Protein AF-A0A7J6VWC8-F1 (afdb_monomer_lite)

Structure (mmCIF, N/CA/C/O backbone):
data_AF-A0A7J6VWC8-F1
#
_entry.id   AF-A0A7J6VWC8-F1
#
loop_
_atom_site.group_PDB
_atom_site.id
_atom_site.type_symbol
_atom_site.label_atom_id
_atom_site.label_alt_id
_atom_site.label_comp_id
_atom_site.label_asym_id
_atom_site.label_entity_id
_atom_site.label_seq_id
_atom_site.pdbx_PDB_ins_code
_atom_site.Cartn_x
_atom_site.Cartn_y
_atom_site.Cartn_z
_atom_site.occupancy
_atom_site.B_iso_or_equiv
_atom_site.auth_seq_id
_atom_site.auth_comp_id
_atom_site.auth_asym_id
_atom_site.auth_atom_id
_atom_site.pdbx_PDB_model_num
ATOM 1 N N . MET A 1 1 ? -24.297 8.787 14.225 1.00 58.91 1 MET A N 1
ATOM 2 C CA . MET A 1 1 ? -24.672 9.055 12.815 1.00 58.91 1 MET A CA 1
ATOM 3 C C . MET A 1 1 ? -23.536 9.681 12.002 1.00 58.91 1 MET A C 1
ATOM 5 O O . MET A 1 1 ? -23.231 9.155 10.943 1.00 58.91 1 MET A O 1
ATOM 9 N N . LEU A 1 2 ? -22.857 10.728 12.500 1.00 74.44 2 LEU A N 1
ATOM 10 C CA . LEU A 1 2 ? -21.787 11.431 11.763 1.00 74.44 2 LEU A CA 1
ATOM 11 C C . LEU A 1 2 ? -20.614 10.526 11.317 1.00 74.44 2 LEU A C 1
ATOM 13 O O . LEU A 1 2 ? -20.115 10.677 10.212 1.00 74.44 2 LEU A O 1
ATOM 17 N N . MET A 1 3 ? -20.208 9.554 12.141 1.00 80.38 3 MET A N 1
ATOM 18 C CA . MET A 1 3 ? -19.044 8.695 11.852 1.00 80.38 3 MET A CA 1
ATOM 19 C C . MET A 1 3 ? -19.287 7.658 10.755 1.00 80.38 3 MET A C 1
ATOM 21 O O . MET A 1 3 ? -18.401 7.416 9.946 1.00 80.38 3 MET A O 1
ATOM 25 N N . PHE A 1 4 ? -20.500 7.105 10.656 1.00 87.00 4 PHE A N 1
ATOM 26 C CA . PHE A 1 4 ? -20.854 6.221 9.539 1.00 87.00 4 PHE A CA 1
ATOM 27 C C . PHE A 1 4 ? -20.784 6.961 8.203 1.00 87.00 4 PHE A C 1
ATOM 29 O O . PHE A 1 4 ? -20.303 6.410 7.218 1.00 87.00 4 PHE A O 1
ATOM 36 N N . LYS A 1 5 ? -21.192 8.238 8.192 1.00 89.88 5 LYS A N 1
ATOM 37 C CA . LYS A 1 5 ? -21.047 9.106 7.021 1.00 89.88 5 LYS A CA 1
ATOM 38 C C . LYS A 1 5 ? -19.573 9.331 6.680 1.00 89.88 5 LYS A C 1
ATOM 40 O O . LYS A 1 5 ? -19.202 9.184 5.525 1.00 89.88 5 LYS A O 1
ATOM 45 N N . THR A 1 6 ? -18.728 9.608 7.674 1.00 91.00 6 THR A N 1
ATOM 46 C CA . THR A 1 6 ? -17.279 9.755 7.469 1.00 91.00 6 THR A CA 1
ATOM 47 C C . THR A 1 6 ? -16.647 8.492 6.874 1.00 91.00 6 THR A C 1
ATOM 49 O O . THR A 1 6 ? -15.922 8.591 5.887 1.00 91.00 6 THR A O 1
ATOM 52 N N . ILE A 1 7 ? -16.946 7.308 7.424 1.00 92.50 7 ILE A N 1
ATOM 53 C CA . ILE A 1 7 ? -16.457 6.022 6.895 1.00 92.50 7 ILE A CA 1
ATOM 54 C C . ILE A 1 7 ? -16.918 5.826 5.445 1.00 92.50 7 ILE A C 1
ATOM 56 O O . ILE A 1 7 ? -16.101 5.474 4.597 1.00 92.50 7 ILE A O 1
ATOM 60 N N . ALA A 1 8 ? -18.193 6.097 5.145 1.00 92.81 8 ALA A N 1
ATOM 61 C CA . ALA A 1 8 ? -18.731 6.000 3.789 1.00 92.81 8 ALA A CA 1
ATOM 62 C C . ALA A 1 8 ? -17.992 6.925 2.811 1.00 92.81 8 ALA A C 1
ATOM 64 O O . ALA A 1 8 ? -17.501 6.459 1.788 1.00 92.81 8 ALA A O 1
ATOM 65 N N . THR A 1 9 ? -17.801 8.198 3.170 1.00 94.00 9 THR A N 1
ATOM 66 C CA . THR A 1 9 ? -17.061 9.159 2.341 1.00 94.00 9 THR A CA 1
ATOM 67 C C . THR A 1 9 ? -15.604 8.736 2.124 1.00 94.00 9 THR A C 1
ATOM 69 O O . THR A 1 9 ? -15.085 8.858 1.017 1.00 94.00 9 THR A O 1
ATOM 72 N N . MET A 1 10 ? -14.919 8.221 3.152 1.00 94.88 10 MET A N 1
ATOM 73 C CA . MET A 1 10 ? -13.550 7.706 3.003 1.00 94.88 10 MET A CA 1
ATOM 74 C C . MET A 1 10 ? -13.503 6.488 2.067 1.00 94.88 10 MET A C 1
ATOM 76 O O . MET A 1 10 ? -12.605 6.396 1.230 1.00 94.88 10 MET A O 1
ATOM 80 N N . ALA A 1 11 ? -14.471 5.576 2.183 1.00 93.44 11 ALA A N 1
ATOM 81 C CA . ALA A 1 11 ? -14.564 4.385 1.347 1.00 93.44 11 ALA A CA 1
ATOM 82 C C . ALA A 1 11 ? -14.834 4.724 -0.127 1.00 93.44 11 ALA A C 1
ATOM 84 O O . ALA A 1 11 ? -14.163 4.187 -1.007 1.00 93.44 11 ALA A O 1
ATOM 85 N N . GLU A 1 12 ? -15.742 5.666 -0.388 1.00 93.31 12 GLU A N 1
ATOM 86 C CA . GLU A 1 12 ? -16.048 6.177 -1.730 1.00 93.31 12 GLU A CA 1
ATOM 87 C C . GLU A 1 12 ? -14.818 6.820 -2.382 1.00 93.31 12 GLU A C 1
ATOM 89 O O . GLU A 1 12 ? -14.463 6.476 -3.505 1.00 93.31 12 GLU A O 1
ATOM 94 N N . ARG A 1 13 ? -14.086 7.677 -1.653 1.00 93.06 13 ARG A N 1
ATOM 95 C CA . ARG A 1 13 ? -12.850 8.312 -2.160 1.00 93.06 13 ARG A CA 1
ATOM 96 C C . ARG A 1 13 ? -11.746 7.306 -2.503 1.00 93.06 13 ARG A C 1
ATOM 98 O O . ARG A 1 13 ? -10.858 7.622 -3.289 1.00 93.06 13 ARG A O 1
ATOM 105 N N . LEU A 1 14 ? -11.784 6.110 -1.916 1.00 90.88 14 LEU A N 1
ATOM 106 C CA . LEU A 1 14 ? -10.851 5.012 -2.189 1.00 90.88 14 LEU A CA 1
ATOM 107 C C . LEU A 1 14 ? -11.398 3.969 -3.175 1.00 90.88 14 LEU A C 1
ATOM 109 O O . LEU A 1 14 ? -10.708 2.970 -3.425 1.00 90.88 14 LEU A O 1
ATOM 113 N N . ASN A 1 15 ? -12.603 4.192 -3.715 1.00 90.44 15 ASN A N 1
ATOM 114 C CA . ASN A 1 15 ? -13.345 3.251 -4.553 1.00 90.44 15 ASN A CA 1
ATOM 115 C C . ASN A 1 15 ? -13.406 1.848 -3.926 1.00 90.44 15 ASN A C 1
ATOM 117 O O . ASN A 1 15 ? -13.118 0.845 -4.578 1.00 90.44 15 ASN A O 1
ATOM 121 N N . LEU A 1 16 ? -13.690 1.783 -2.622 1.00 90.50 16 LEU A N 1
ATOM 122 C CA . LEU A 1 16 ? -13.858 0.519 -1.912 1.00 90.50 16 LEU A CA 1
ATOM 123 C C . LEU A 1 16 ? -15.260 -0.039 -2.148 1.00 90.50 16 LEU A C 1
ATOM 125 O O . LEU A 1 16 ? -16.253 0.687 -2.160 1.00 90.50 16 LEU A O 1
ATOM 129 N N . VAL A 1 17 ? -15.330 -1.356 -2.303 1.00 90.00 17 VAL A N 1
ATOM 130 C CA . VAL A 1 17 ? -16.582 -2.097 -2.464 1.00 90.00 17 VAL A CA 1
ATOM 131 C C . VAL A 1 17 ? -17.437 -2.042 -1.194 1.00 90.00 17 VAL A C 1
ATOM 133 O O . VAL A 1 17 ? -16.932 -1.928 -0.074 1.00 90.00 17 VAL A O 1
ATOM 136 N N . THR A 1 18 ? -18.755 -2.147 -1.365 1.00 90.00 18 THR A N 1
ATOM 137 C CA . THR A 1 18 ? -19.762 -1.947 -0.308 1.00 90.00 18 THR A CA 1
ATOM 138 C C . THR A 1 18 ? -19.527 -2.810 0.926 1.00 90.00 18 THR A C 1
ATOM 140 O O . THR A 1 18 ? -19.597 -2.291 2.037 1.00 90.00 18 THR A O 1
ATOM 143 N N . HIS A 1 19 ? -19.148 -4.079 0.746 1.00 90.50 19 HIS A N 1
ATOM 144 C CA . HIS A 1 19 ? -18.928 -4.992 1.870 1.00 90.50 19 HIS A CA 1
ATOM 145 C C . HIS A 1 19 ? -17.813 -4.520 2.826 1.00 90.50 19 HIS A C 1
ATOM 147 O O . HIS A 1 19 ? -17.911 -4.730 4.032 1.00 90.50 19 HIS A O 1
ATOM 153 N N . ILE A 1 20 ? -16.786 -3.817 2.330 1.00 91.44 20 ILE A N 1
ATOM 154 C CA . ILE A 1 20 ? -15.697 -3.282 3.169 1.00 91.44 20 ILE A CA 1
ATOM 155 C C . ILE A 1 20 ? -16.197 -2.117 4.019 1.00 91.44 20 ILE A C 1
ATOM 157 O O . ILE A 1 20 ? -15.869 -2.017 5.201 1.00 91.44 20 ILE A O 1
ATOM 161 N N . LYS A 1 21 ? -17.010 -1.235 3.430 1.00 92.25 21 LYS A N 1
ATOM 162 C CA . LYS A 1 21 ? -17.645 -0.117 4.140 1.00 92.25 21 LYS A CA 1
ATOM 163 C C . LYS A 1 21 ? -18.572 -0.627 5.247 1.00 92.25 21 LYS A C 1
ATOM 165 O O . LYS A 1 21 ? -18.558 -0.093 6.361 1.00 92.25 21 LYS A O 1
ATOM 170 N N . ASP A 1 22 ? -19.361 -1.652 4.946 1.00 91.94 22 ASP A N 1
ATOM 171 C CA . ASP A 1 22 ? -20.294 -2.246 5.903 1.00 91.94 22 ASP A CA 1
ATOM 172 C C . ASP A 1 22 ? -19.518 -2.911 7.045 1.00 91.94 22 ASP A C 1
ATOM 174 O O . ASP A 1 22 ? -19.770 -2.614 8.216 1.00 91.94 22 ASP A O 1
ATOM 178 N N . ARG A 1 23 ? -18.457 -3.659 6.717 1.00 91.62 23 ARG A N 1
ATOM 179 C CA . ARG A 1 23 ? -17.553 -4.246 7.709 1.00 91.62 23 ARG A CA 1
ATOM 180 C C . ARG A 1 23 ? -16.869 -3.199 8.592 1.00 91.62 23 ARG A C 1
ATOM 182 O O . ARG A 1 23 ? -16.839 -3.344 9.813 1.00 91.62 23 ARG A O 1
ATOM 189 N N . ALA A 1 24 ? -16.366 -2.110 8.016 1.00 92.12 24 ALA A N 1
ATOM 190 C CA . ALA A 1 24 ? -15.779 -1.009 8.782 1.00 92.12 24 ALA A CA 1
ATOM 191 C C . ALA A 1 24 ? -16.798 -0.381 9.752 1.00 92.12 24 ALA A C 1
ATOM 193 O O . ALA A 1 24 ? -16.455 -0.019 10.879 1.00 92.12 24 ALA A O 1
ATOM 194 N N . SER A 1 25 ? -18.063 -0.289 9.336 1.00 91.62 25 SER A N 1
ATOM 195 C CA . SER A 1 25 ? -19.157 0.217 10.169 1.00 91.62 25 SER A CA 1
ATOM 196 C C . SER A 1 25 ? -19.514 -0.740 11.311 1.00 91.62 25 SER A C 1
ATOM 198 O O . SER A 1 25 ? -19.834 -0.281 12.409 1.00 91.62 25 SER A O 1
ATOM 200 N N . GLU A 1 26 ? -19.443 -2.053 11.091 1.00 89.62 26 GLU A N 1
ATOM 201 C CA . GLU A 1 26 ? -19.592 -3.063 12.147 1.00 89.62 26 GLU A CA 1
ATOM 202 C C . GLU A 1 26 ? -18.471 -2.986 13.179 1.00 89.62 26 GLU A C 1
ATOM 204 O O . GLU A 1 26 ? -18.755 -2.963 14.376 1.00 89.62 26 GLU A O 1
ATOM 209 N N . ILE A 1 27 ? -17.214 -2.909 12.724 1.00 88.31 27 ILE A N 1
ATOM 210 C CA . ILE A 1 27 ? -16.043 -2.767 13.599 1.00 88.31 27 ILE A CA 1
ATOM 211 C C . ILE A 1 27 ? -16.205 -1.523 14.473 1.00 88.31 27 ILE A C 1
ATOM 213 O O . ILE A 1 27 ? -16.069 -1.597 15.694 1.00 88.31 27 ILE A O 1
ATOM 217 N N . TYR A 1 28 ? -16.584 -0.398 13.862 1.00 87.69 28 TYR A N 1
ATOM 218 C CA . TYR A 1 28 ? -16.861 0.831 14.594 1.00 87.69 28 TYR A CA 1
ATOM 219 C C . TYR A 1 28 ? -17.965 0.631 15.645 1.00 87.69 28 TYR A C 1
ATOM 221 O O . TYR A 1 28 ? -17.780 0.993 16.801 1.00 87.69 28 TYR A O 1
ATOM 229 N N . LYS A 1 29 ? -19.106 0.020 15.293 1.00 86.69 29 LYS A N 1
ATOM 230 C CA . LYS A 1 29 ? -20.195 -0.234 16.258 1.00 86.69 29 LYS A CA 1
ATOM 231 C C . LYS A 1 29 ? -19.729 -1.080 17.442 1.00 86.69 29 LYS A C 1
ATOM 233 O O . LYS A 1 29 ? -20.006 -0.710 18.578 1.00 86.69 29 LYS A O 1
ATOM 238 N N . LYS A 1 30 ? -19.019 -2.179 17.184 1.00 80.06 30 LYS A N 1
ATOM 239 C CA . LYS A 1 30 ? -18.560 -3.101 18.231 1.00 80.06 30 LYS A CA 1
ATOM 240 C C . LYS A 1 30 ? -17.597 -2.410 19.194 1.00 80.06 30 LYS A C 1
ATOM 242 O O . LYS A 1 30 ? -17.883 -2.327 20.379 1.00 80.06 30 LYS A O 1
ATOM 247 N N . VAL A 1 31 ? -16.537 -1.813 18.657 1.00 74.50 31 VAL A N 1
ATOM 248 C CA . VAL A 1 31 ? -15.414 -1.301 19.457 1.00 74.50 31 VAL A CA 1
ATOM 249 C C . VAL A 1 31 ? -15.702 0.061 20.092 1.00 74.50 31 VAL A C 1
ATOM 251 O O . VAL A 1 31 ? -15.095 0.428 21.093 1.00 74.50 31 VAL A O 1
ATOM 254 N N . VAL A 1 32 ? -16.597 0.848 19.491 1.00 70.38 32 VAL A N 1
ATOM 255 C CA . VAL A 1 32 ? -16.788 2.257 19.861 1.00 70.38 32 VAL A CA 1
ATOM 256 C C . VAL A 1 32 ? -18.157 2.527 20.484 1.00 70.38 32 VAL A C 1
ATOM 258 O O . VAL A 1 32 ? -18.277 3.423 21.314 1.00 70.38 32 VAL A O 1
ATOM 261 N N . VAL A 1 33 ? -19.197 1.783 20.097 1.00 65.94 33 VAL A N 1
ATOM 262 C CA . VAL A 1 33 ? -20.557 1.959 20.641 1.00 65.94 33 VAL A CA 1
ATOM 263 C C . VAL A 1 33 ? -20.878 0.909 21.710 1.00 65.94 33 VAL A C 1
ATOM 265 O O . VAL A 1 33 ? -21.620 1.217 22.638 1.00 65.94 33 VAL A O 1
ATOM 268 N N . GLY A 1 34 ? -20.320 -0.302 21.603 1.00 55.66 34 GLY A N 1
ATOM 269 C CA . GLY A 1 34 ? -20.521 -1.385 22.575 1.00 55.66 34 GLY A CA 1
ATOM 270 C C . GLY A 1 34 ? -19.749 -1.213 23.886 1.00 55.66 34 GLY A C 1
ATOM 271 O O . GLY A 1 34 ? -20.200 -1.682 24.929 1.00 55.66 34 GLY 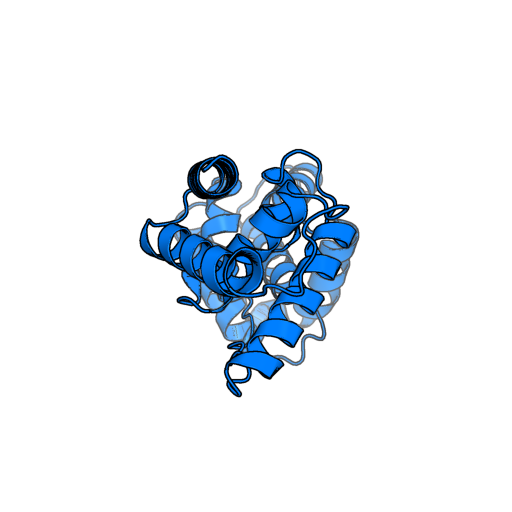A O 1
ATOM 272 N N . ASP A 1 35 ? -18.622 -0.501 23.858 1.00 55.78 35 ASP A N 1
ATOM 273 C CA . ASP A 1 35 ? -17.777 -0.313 25.034 1.00 55.78 35 ASP A CA 1
ATOM 274 C C . ASP A 1 35 ? -18.240 0.904 25.859 1.00 55.78 35 ASP A C 1
ATOM 276 O O . ASP A 1 35 ? -17.869 2.049 25.581 1.00 55.78 35 ASP A O 1
ATOM 280 N N . GLN A 1 36 ? -19.036 0.648 26.908 1.00 49.22 36 GLN A N 1
ATOM 281 C CA . GLN A 1 36 ? -19.457 1.648 27.904 1.00 49.22 36 GLN A CA 1
ATOM 282 C C . GLN A 1 36 ? -18.268 2.306 28.638 1.00 49.22 36 GLN A C 1
ATOM 284 O O . GLN A 1 36 ? -18.439 3.367 29.240 1.00 49.22 36 GLN A O 1
ATOM 289 N N . LYS A 1 37 ? -17.065 1.704 28.590 1.00 51.19 37 LYS A N 1
ATOM 290 C CA . LYS A 1 37 ? -15.830 2.230 29.193 1.00 51.19 37 LYS A CA 1
ATOM 291 C C . LYS A 1 37 ? -14.951 2.995 28.197 1.00 51.19 37 LYS A C 1
ATOM 293 O O . LYS A 1 37 ? -14.058 3.722 28.638 1.00 51.19 37 LYS A O 1
ATOM 298 N N . SER A 1 38 ? -15.187 2.900 26.882 1.00 53.41 38 SER A N 1
ATOM 299 C CA . SER A 1 38 ? -14.414 3.669 25.899 1.00 53.41 38 SER A CA 1
ATOM 300 C C . SER A 1 38 ? -14.953 5.090 25.773 1.00 53.41 38 SER A C 1
ATOM 302 O O . SER A 1 38 ? -15.847 5.424 24.994 1.00 53.41 38 SER A O 1
ATOM 304 N N . THR A 1 39 ? -14.367 6.008 26.527 1.00 52.59 39 THR A N 1
ATOM 305 C CA . THR A 1 39 ? -14.611 7.424 26.288 1.00 52.59 39 THR A CA 1
ATOM 306 C C . THR A 1 39 ? -13.964 7.798 24.946 1.00 52.59 39 THR A C 1
ATOM 308 O O . THR A 1 39 ? -12.786 8.130 24.858 1.00 52.59 39 THR A O 1
ATOM 311 N N . ILE A 1 40 ? -14.755 7.811 23.866 1.00 56.31 40 ILE A N 1
ATOM 312 C CA . ILE A 1 40 ? -14.437 8.477 22.578 1.00 56.31 40 ILE A CA 1
ATOM 313 C C . ILE A 1 40 ? -14.045 9.949 22.807 1.00 56.31 40 ILE A C 1
ATOM 315 O O . ILE A 1 40 ? -13.447 10.603 21.952 1.00 56.31 40 ILE A O 1
ATOM 319 N N . ARG A 1 41 ? -14.402 10.488 23.976 1.00 57.09 41 ARG A N 1
ATOM 320 C CA . ARG A 1 41 ? -14.082 11.825 24.460 1.00 57.09 41 ARG A CA 1
ATOM 321 C C . ARG A 1 41 ? -12.559 12.019 24.504 1.00 57.09 41 ARG A C 1
ATOM 323 O O . ARG A 1 41 ? -11.889 11.559 25.418 1.00 57.09 41 ARG A O 1
ATOM 330 N N . GLY A 1 42 ? -12.037 12.694 23.480 1.00 66.06 42 GLY A N 1
ATOM 331 C CA . GLY A 1 42 ? -10.613 13.007 23.310 1.00 66.06 42 GLY A CA 1
ATOM 332 C C . GLY A 1 42 ? -9.906 12.245 22.182 1.00 66.06 42 GLY A C 1
ATOM 333 O O . GLY A 1 42 ? -8.781 12.596 21.837 1.00 66.06 42 GLY A O 1
ATOM 334 N N . ARG A 1 43 ? -10.542 11.239 21.558 1.00 76.06 43 ARG A N 1
ATOM 335 C CA . ARG A 1 43 ? -9.973 10.543 20.388 1.00 76.06 43 ARG A CA 1
ATOM 336 C C . ARG A 1 43 ? -10.222 11.350 19.112 1.00 76.06 43 ARG A C 1
ATOM 338 O O . ARG A 1 43 ? -11.291 11.936 18.928 1.00 76.06 43 ARG A O 1
ATOM 345 N N . ASN A 1 44 ? -9.251 11.335 18.198 1.00 85.56 44 ASN A N 1
ATOM 346 C CA . ASN A 1 44 ? -9.444 11.879 16.857 1.00 85.56 44 ASN A CA 1
ATOM 347 C C . ASN A 1 44 ? -10.425 10.976 16.091 1.00 85.56 44 ASN A C 1
ATOM 349 O O . ASN A 1 44 ? -10.117 9.833 15.754 1.00 85.56 44 ASN A O 1
ATOM 353 N N . ARG A 1 45 ? -11.616 11.510 15.832 1.00 86.81 45 ARG A N 1
ATOM 354 C CA . ARG A 1 45 ? -12.739 10.807 15.205 1.00 86.81 45 ARG A CA 1
ATOM 355 C C . ARG A 1 45 ? -12.444 10.338 13.779 1.00 86.81 45 ARG A C 1
ATOM 357 O O . ARG A 1 45 ? -12.814 9.220 13.416 1.00 86.81 45 ARG A O 1
ATOM 364 N N . ASP A 1 46 ? -11.745 11.153 12.996 1.00 90.38 46 ASP A N 1
ATOM 365 C CA . ASP A 1 46 ? -11.321 10.783 11.646 1.00 90.38 46 ASP A CA 1
ATOM 366 C C . ASP A 1 46 ? -10.252 9.686 11.687 1.00 90.38 46 ASP A C 1
ATOM 368 O O . ASP A 1 46 ? -10.312 8.747 10.896 1.00 90.38 46 ASP A O 1
ATOM 372 N N . ALA A 1 47 ? -9.335 9.728 12.662 1.00 91.88 47 ALA A N 1
ATOM 373 C CA . ALA A 1 47 ? -8.335 8.675 12.850 1.00 91.88 47 ALA A CA 1
ATOM 374 C C . ALA A 1 47 ? -8.972 7.327 13.229 1.00 91.88 47 ALA A C 1
ATOM 376 O O . ALA A 1 47 ? -8.560 6.296 12.706 1.00 91.88 47 ALA A O 1
ATOM 377 N N . VAL A 1 48 ? -10.000 7.333 14.087 1.00 91.12 48 VAL A N 1
ATOM 378 C CA . VAL A 1 48 ? -10.766 6.125 14.443 1.00 91.12 48 VAL A CA 1
ATOM 379 C C . VAL A 1 48 ? -11.505 5.569 13.224 1.00 91.12 48 VAL A C 1
ATOM 381 O O . VAL A 1 48 ? -11.443 4.369 12.962 1.00 91.12 48 VAL A O 1
ATOM 384 N N . SER A 1 49 ? -12.167 6.433 12.449 1.00 92.38 49 SER A N 1
ATOM 385 C CA . SER A 1 49 ? -12.891 6.035 11.232 1.00 92.38 49 SER A CA 1
ATOM 386 C C . SER A 1 49 ? -11.945 5.419 10.194 1.00 92.38 49 SER A C 1
ATOM 388 O O . SER A 1 49 ? -12.211 4.340 9.665 1.00 92.38 49 SER A O 1
ATOM 390 N N . ALA A 1 50 ? -10.796 6.060 9.971 1.00 94.62 50 ALA A N 1
ATOM 391 C CA . ALA A 1 50 ? -9.737 5.572 9.097 1.00 94.62 50 ALA A CA 1
ATOM 392 C C . ALA A 1 50 ? -9.134 4.243 9.583 1.00 94.62 50 ALA A C 1
ATOM 394 O O . ALA A 1 50 ? -8.854 3.364 8.770 1.00 94.62 50 ALA A O 1
ATOM 395 N N . ALA A 1 51 ? -8.964 4.067 10.895 1.00 93.62 51 ALA A N 1
ATOM 396 C CA . ALA A 1 51 ? -8.474 2.822 11.479 1.00 93.62 51 ALA A CA 1
ATOM 397 C C . ALA A 1 51 ? -9.461 1.661 11.279 1.00 93.62 51 ALA A C 1
ATOM 399 O O . ALA A 1 51 ? -9.045 0.582 10.863 1.00 93.62 51 ALA A O 1
ATOM 400 N N . CYS A 1 52 ? -10.763 1.891 11.487 1.00 92.62 52 CYS A N 1
ATOM 401 C CA . CYS A 1 52 ? -11.800 0.886 11.221 1.00 92.62 52 CYS A CA 1
ATOM 402 C C . CYS A 1 52 ? -11.803 0.472 9.744 1.00 92.62 52 CYS A C 1
ATOM 404 O O . CYS A 1 52 ? -11.871 -0.714 9.428 1.00 92.62 52 CYS A O 1
ATOM 406 N N . LEU A 1 53 ? -11.681 1.451 8.841 1.00 93.75 53 LEU A N 1
ATOM 407 C CA . LEU A 1 53 ? -11.624 1.197 7.405 1.00 93.75 53 LEU A CA 1
ATOM 408 C C . LEU A 1 53 ? -10.372 0.408 7.010 1.00 93.75 53 LEU A C 1
ATOM 410 O O . LEU A 1 53 ? -10.462 -0.524 6.215 1.00 93.75 53 LEU A O 1
ATOM 414 N N . PHE A 1 54 ? -9.215 0.749 7.583 1.00 93.44 54 PHE A N 1
ATOM 415 C CA . PHE A 1 54 ? -7.974 0.015 7.354 1.00 93.44 54 PHE A CA 1
ATOM 416 C C . PHE A 1 54 ? -8.097 -1.444 7.799 1.00 93.44 54 PHE A C 1
ATOM 418 O O . PHE A 1 54 ? -7.769 -2.332 7.021 1.00 93.44 54 PHE A O 1
ATOM 425 N N . ILE A 1 55 ? -8.605 -1.697 9.008 1.00 91.19 55 ILE A N 1
ATOM 426 C CA . ILE A 1 55 ? -8.766 -3.063 9.525 1.00 91.19 55 ILE A CA 1
ATOM 427 C C . ILE A 1 55 ? -9.732 -3.858 8.640 1.00 91.19 55 ILE A C 1
ATOM 429 O O . ILE A 1 55 ? -9.400 -4.967 8.231 1.00 91.19 55 ILE A O 1
ATOM 433 N N . ALA A 1 56 ? -10.856 -3.260 8.230 1.00 91.50 56 ALA A N 1
ATOM 434 C CA . ALA A 1 56 ? -11.777 -3.895 7.292 1.00 91.50 56 ALA A CA 1
ATOM 435 C C . ALA A 1 56 ? -11.095 -4.258 5.959 1.00 91.50 56 ALA A C 1
ATOM 437 O O . ALA A 1 56 ? -11.315 -5.346 5.441 1.00 91.50 56 ALA A O 1
ATOM 438 N N . CYS A 1 57 ? -10.229 -3.399 5.412 1.00 91.00 57 CYS A N 1
ATOM 439 C CA . CYS A 1 57 ? -9.481 -3.720 4.189 1.00 91.00 57 CYS A CA 1
ATOM 440 C C . CYS A 1 57 ? -8.488 -4.880 4.375 1.00 91.00 57 CYS A C 1
ATOM 442 O O . CYS A 1 57 ? -8.127 -5.516 3.392 1.00 91.00 57 CYS A O 1
ATOM 444 N N . GLN A 1 58 ? -8.013 -5.121 5.601 1.00 86.25 58 GLN A N 1
ATOM 445 C CA . GLN A 1 58 ? -7.027 -6.161 5.909 1.00 86.25 58 GLN A CA 1
ATOM 446 C C . GLN A 1 58 ? -7.663 -7.519 6.230 1.00 86.25 58 GLN A C 1
ATOM 448 O O . GLN A 1 58 ? -7.017 -8.534 6.001 1.00 86.25 58 GLN A O 1
ATOM 453 N N . GLU A 1 59 ? -8.889 -7.535 6.761 1.00 82.25 59 GLU A N 1
ATOM 454 C CA . GLU A 1 59 ? -9.661 -8.764 7.019 1.00 82.25 59 GLU A CA 1
ATOM 455 C C . GLU A 1 59 ? -10.268 -9.371 5.747 1.00 82.25 59 GLU A C 1
ATOM 457 O O . GLU A 1 59 ? -10.543 -10.566 5.698 1.00 82.25 59 GLU A O 1
ATOM 462 N N . ASN A 1 60 ? -10.531 -8.543 4.734 1.00 73.06 60 ASN A N 1
ATOM 463 C CA . ASN A 1 60 ? -11.140 -8.979 3.480 1.00 73.06 60 ASN A CA 1
ATOM 464 C C . ASN A 1 60 ? -10.088 -9.440 2.461 1.00 73.06 60 ASN A C 1
ATOM 466 O O . ASN A 1 60 ? -8.881 -9.362 2.688 1.00 73.06 60 ASN A O 1
ATOM 470 N N . SER A 1 61 ? -10.571 -9.911 1.308 1.00 67.81 61 SER A N 1
ATOM 471 C CA . SER A 1 61 ? -9.757 -10.478 0.236 1.00 67.81 61 SER A CA 1
ATOM 472 C C . SER A 1 61 ? -8.530 -9.635 -0.121 1.00 67.81 61 SER A C 1
ATOM 474 O O . SER A 1 61 ? -8.586 -8.408 -0.236 1.00 67.81 61 SER A O 1
ATOM 476 N N . SER A 1 62 ? -7.441 -10.341 -0.419 1.00 70.31 62 SER A N 1
ATOM 477 C CA . SER A 1 62 ? -6.131 -9.819 -0.809 1.00 70.31 62 SER A CA 1
ATOM 478 C C . SER A 1 62 ? -6.168 -8.578 -1.727 1.00 70.31 62 SER A C 1
ATOM 480 O O . SER A 1 62 ? -5.452 -7.604 -1.481 1.00 70.31 62 SER A O 1
ATOM 482 N N . ARG A 1 63 ? -7.034 -8.546 -2.742 1.00 73.62 63 ARG A N 1
ATOM 483 C CA . ARG A 1 63 ? -7.128 -7.449 -3.728 1.00 73.62 63 ARG A CA 1
ATOM 484 C C . ARG A 1 63 ? -7.504 -6.074 -3.157 1.00 73.62 63 ARG A C 1
ATOM 486 O O . ARG A 1 63 ? -7.134 -5.047 -3.727 1.00 73.62 63 ARG A O 1
ATOM 493 N N . ASP A 1 64 ? -8.245 -6.037 -2.053 1.00 82.38 64 ASP A N 1
ATOM 494 C CA . ASP A 1 64 ? -8.819 -4.796 -1.534 1.00 82.38 64 ASP A CA 1
ATOM 495 C C . ASP A 1 64 ? -7.944 -4.123 -0.468 1.00 82.38 64 ASP A C 1
ATOM 497 O O . ASP A 1 64 ? -8.197 -2.978 -0.078 1.00 82.38 64 ASP A O 1
ATOM 501 N N . ARG A 1 65 ? -6.833 -4.765 -0.088 1.00 88.06 65 ARG A N 1
ATOM 502 C CA . ARG A 1 65 ? -5.869 -4.224 0.871 1.00 88.06 65 ARG A CA 1
ATOM 503 C C . ARG A 1 65 ? -5.364 -2.845 0.469 1.00 88.06 65 ARG A C 1
ATOM 505 O O . ARG A 1 65 ? -4.938 -2.602 -0.667 1.00 88.06 65 ARG A O 1
ATOM 512 N N . ARG A 1 66 ? -5.372 -1.928 1.435 1.00 90.62 66 ARG A N 1
ATOM 513 C CA . ARG A 1 66 ? -4.891 -0.549 1.294 1.00 90.62 66 ARG A CA 1
ATOM 514 C C . ARG A 1 66 ? -3.714 -0.322 2.221 1.00 90.62 66 ARG A C 1
ATOM 516 O O . ARG A 1 66 ? -3.716 -0.767 3.364 1.00 90.62 66 ARG A O 1
ATOM 523 N N . THR A 1 67 ? -2.713 0.412 1.750 1.00 91.44 67 THR A N 1
ATOM 524 C CA . THR A 1 67 ? -1.624 0.834 2.633 1.00 91.44 67 THR A CA 1
ATOM 525 C C . THR A 1 67 ? -2.118 1.913 3.599 1.00 91.44 67 THR A C 1
ATOM 527 O O . THR A 1 67 ? -3.029 2.685 3.293 1.00 91.44 67 THR A O 1
ATOM 530 N N . LEU A 1 68 ? -1.460 2.054 4.753 1.00 91.56 68 LEU A N 1
ATOM 531 C CA . LEU A 1 68 ? -1.753 3.164 5.669 1.00 91.56 68 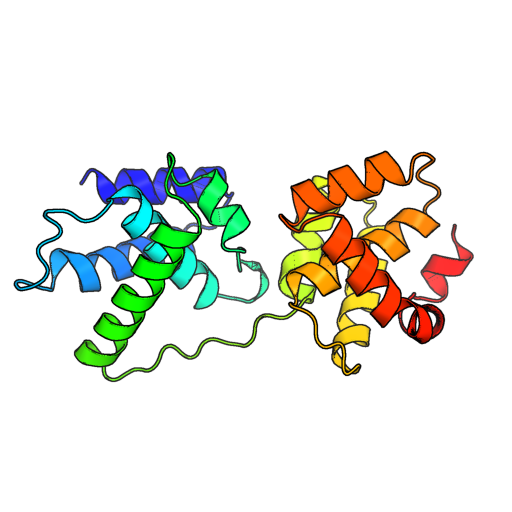LEU A CA 1
ATOM 532 C C . LEU A 1 68 ? -1.581 4.536 5.013 1.00 91.56 68 LEU A C 1
ATOM 534 O O . LEU A 1 68 ? -2.243 5.493 5.410 1.00 91.56 68 LEU A O 1
ATOM 538 N N . LYS A 1 69 ? -0.680 4.648 4.029 1.00 90.62 69 LYS A N 1
ATOM 539 C CA . LYS A 1 69 ? -0.482 5.901 3.305 1.00 90.62 69 LYS A CA 1
ATOM 540 C C . LYS A 1 69 ? -1.711 6.218 2.455 1.00 90.62 69 LYS A C 1
ATOM 542 O O . LYS A 1 69 ? -2.187 7.343 2.542 1.00 90.62 69 LYS A O 1
ATOM 547 N N . GLU A 1 70 ? -2.266 5.234 1.747 1.00 92.06 70 GLU A N 1
ATOM 548 C CA . GLU A 1 7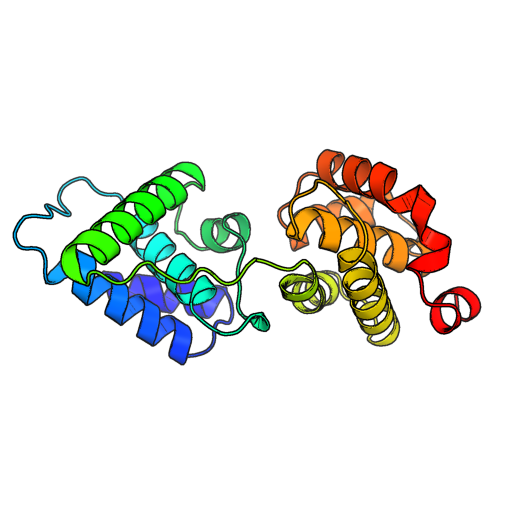0 ? -3.517 5.383 0.986 1.00 92.06 70 GLU A CA 1
ATOM 549 C C . GLU A 1 70 ? -4.702 5.750 1.880 1.00 92.06 70 GLU A C 1
ATOM 551 O O . GLU A 1 70 ? -5.447 6.662 1.552 1.00 92.06 70 GLU A O 1
ATOM 556 N N . ILE A 1 71 ? -4.857 5.110 3.042 1.00 93.81 71 ILE A N 1
ATOM 557 C CA . ILE A 1 71 ? -5.928 5.488 3.975 1.00 93.81 71 ILE A CA 1
ATOM 558 C C . ILE A 1 71 ? -5.730 6.922 4.491 1.00 93.81 71 ILE A C 1
ATOM 560 O O . ILE A 1 71 ? -6.683 7.694 4.573 1.00 93.81 71 ILE A O 1
ATOM 564 N N . SER A 1 72 ? -4.492 7.317 4.808 1.00 93.44 72 SER A N 1
ATOM 565 C CA . SER A 1 72 ? -4.222 8.652 5.356 1.00 93.44 72 SER A CA 1
ATOM 566 C C . SER A 1 72 ? -4.555 9.801 4.398 1.00 93.44 72 SER A C 1
ATOM 568 O O . SER A 1 72 ? -4.860 10.892 4.870 1.00 93.44 72 SER A O 1
ATOM 570 N N . THR A 1 73 ? -4.543 9.584 3.074 1.00 92.12 73 THR A N 1
ATOM 571 C CA . THR A 1 73 ? -4.878 10.650 2.108 1.00 92.12 73 THR A CA 1
ATOM 572 C C . THR A 1 73 ? -6.359 11.016 2.116 1.00 92.12 73 THR A C 1
ATOM 574 O O . THR A 1 73 ? -6.707 12.138 1.754 1.00 92.12 73 THR A O 1
ATOM 577 N N . VAL A 1 74 ? -7.233 10.109 2.561 1.00 93.25 74 VAL A N 1
ATOM 578 C CA . VAL A 1 74 ? -8.682 10.349 2.657 1.00 93.25 74 VAL A CA 1
ATOM 579 C C . VAL A 1 74 ? -9.147 10.631 4.085 1.00 93.25 74 VAL A C 1
ATOM 581 O O . VAL A 1 74 ? -10.316 10.944 4.295 1.00 93.25 74 VAL A O 1
ATOM 584 N N . ALA A 1 75 ? -8.243 10.572 5.067 1.00 91.50 75 ALA A N 1
ATOM 585 C CA . ALA A 1 75 ? -8.569 10.596 6.490 1.00 91.50 75 ALA A CA 1
ATOM 586 C C . ALA A 1 75 ? -8.757 12.006 7.099 1.00 91.50 75 ALA A C 1
ATOM 588 O O . ALA A 1 75 ? -8.456 12.205 8.272 1.00 91.50 75 ALA A O 1
ATOM 589 N N . ASN A 1 76 ? -9.205 12.992 6.310 1.00 87.88 76 ASN A N 1
ATOM 590 C CA . ASN A 1 76 ? -9.523 14.370 6.740 1.00 87.88 76 ASN A CA 1
ATOM 591 C C . ASN A 1 76 ? -8.489 15.015 7.695 1.00 87.88 76 ASN A C 1
ATOM 593 O O . ASN A 1 76 ? -8.843 15.617 8.704 1.00 87.88 76 ASN A O 1
ATOM 597 N N . GLY A 1 77 ? -7.193 14.876 7.396 1.00 85.94 77 GLY A N 1
ATOM 598 C CA . GLY A 1 77 ? -6.110 15.453 8.207 1.00 85.94 77 GLY A CA 1
ATOM 599 C C . GLY A 1 77 ? -5.569 14.545 9.318 1.00 85.94 77 GLY A C 1
ATOM 600 O O . GLY A 1 77 ? -4.594 14.905 9.979 1.00 85.94 77 GLY A O 1
ATOM 601 N N . ALA A 1 78 ? -6.120 13.342 9.509 1.00 91.50 78 ALA A N 1
ATOM 602 C CA . ALA A 1 78 ? -5.525 12.351 10.397 1.00 91.50 78 ALA A CA 1
ATOM 603 C C . ALA A 1 78 ? -4.185 11.839 9.841 1.00 91.50 78 ALA A C 1
ATOM 605 O O . ALA A 1 78 ? -4.066 11.370 8.708 1.00 91.50 78 ALA A O 1
ATOM 606 N N . THR A 1 79 ? -3.151 11.894 10.677 1.00 91.31 79 THR A N 1
ATOM 607 C CA . THR A 1 79 ? -1.801 11.456 10.306 1.00 91.31 79 THR A CA 1
ATOM 608 C C . THR A 1 79 ? -1.675 9.931 10.311 1.00 91.31 79 THR A C 1
ATOM 610 O O . THR A 1 79 ? -2.349 9.234 11.074 1.00 91.31 79 THR A O 1
ATOM 613 N N . LYS A 1 80 ? -0.715 9.390 9.547 1.00 91.56 80 LYS A N 1
ATOM 614 C CA . LYS A 1 80 ? -0.363 7.956 9.585 1.00 91.56 80 LYS A CA 1
ATOM 615 C C . LYS A 1 80 ? -0.070 7.462 11.011 1.00 91.56 80 LYS A C 1
ATOM 617 O O . LYS A 1 80 ? -0.443 6.345 11.352 1.00 91.56 80 LYS A O 1
ATOM 622 N N . LYS A 1 81 ? 0.568 8.296 11.843 1.00 91.69 81 LYS A N 1
ATOM 623 C CA . LYS A 1 81 ? 0.896 7.970 13.240 1.00 91.69 81 LYS A CA 1
ATOM 624 C C . LYS A 1 81 ? -0.364 7.840 14.095 1.00 91.69 81 LYS A C 1
ATOM 626 O O . LYS A 1 81 ? -0.511 6.845 14.796 1.00 91.69 81 LYS A O 1
ATOM 631 N N . SER A 1 82 ? -1.281 8.806 14.011 1.00 92.56 82 SER A N 1
ATOM 632 C CA . SER A 1 82 ? -2.546 8.742 14.753 1.00 92.56 82 SER A CA 1
ATOM 633 C C . SER A 1 82 ? -3.412 7.573 14.295 1.00 92.56 82 SER A C 1
ATOM 635 O O . SER A 1 82 ? -3.949 6.869 15.136 1.00 92.56 82 SER A O 1
ATOM 637 N N . ILE A 1 83 ? -3.493 7.311 12.986 1.00 93.88 83 ILE A N 1
ATOM 638 C CA . ILE A 1 83 ? -4.246 6.164 12.457 1.00 93.88 83 ILE A CA 1
ATOM 639 C C . ILE A 1 83 ? -3.630 4.850 12.961 1.00 93.88 83 ILE A C 1
ATOM 641 O O . ILE A 1 83 ? -4.349 3.997 13.464 1.00 93.88 83 ILE A O 1
ATOM 645 N N . GLY A 1 84 ? -2.300 4.708 12.906 1.00 92.62 84 GLY A N 1
ATOM 646 C CA . GLY A 1 84 ? -1.593 3.525 13.411 1.00 92.62 84 GLY A CA 1
ATOM 647 C C . GLY A 1 84 ? -1.817 3.262 14.903 1.00 92.62 84 GLY A C 1
ATOM 648 O O . GLY A 1 84 ? -2.036 2.120 15.298 1.00 92.62 84 GLY A O 1
ATOM 649 N N . HIS A 1 85 ? -1.820 4.316 15.725 1.00 90.88 85 HIS A N 1
ATOM 650 C CA . HIS A 1 85 ? -2.125 4.212 17.158 1.00 90.88 85 HIS A CA 1
ATOM 651 C C . HIS A 1 85 ? -3.548 3.710 17.409 1.00 90.88 85 HIS A C 1
ATOM 653 O O . HIS A 1 85 ? -3.781 2.856 18.261 1.00 90.88 85 HIS A O 1
ATOM 659 N N . GLU A 1 86 ? -4.505 4.230 16.644 1.00 90.88 86 GLU A N 1
ATOM 660 C CA . GLU A 1 86 ? -5.907 3.847 16.764 1.00 90.88 86 GLU A CA 1
ATOM 661 C C . GLU A 1 86 ? -6.156 2.420 16.260 1.00 90.88 86 GLU A C 1
ATOM 663 O O . GLU A 1 86 ? -6.909 1.694 16.902 1.00 90.88 86 GLU A O 1
ATOM 668 N N . ILE A 1 87 ? -5.455 1.974 15.211 1.00 91.12 87 ILE A N 1
ATOM 669 C CA . ILE A 1 87 ? -5.466 0.571 14.765 1.00 91.12 87 ILE A CA 1
ATOM 670 C C . ILE A 1 87 ? -5.024 -0.354 15.898 1.00 91.12 87 ILE A C 1
ATOM 672 O O . ILE A 1 87 ? -5.763 -1.265 16.251 1.00 91.12 87 ILE A O 1
ATOM 676 N N . ALA A 1 88 ? -3.866 -0.097 16.515 1.00 89.00 88 ALA A N 1
ATOM 677 C CA . ALA A 1 88 ? -3.348 -0.952 17.585 1.00 89.00 88 ALA A CA 1
ATOM 678 C C . ALA A 1 88 ? -4.321 -1.054 18.772 1.00 89.00 88 ALA A C 1
ATOM 680 O O . ALA A 1 88 ? -4.542 -2.137 19.311 1.00 89.00 88 ALA A O 1
ATOM 681 N N . LYS A 1 89 ? -4.949 0.065 19.158 1.00 87.88 89 LYS A N 1
ATOM 682 C CA . LYS A 1 89 ? -5.977 0.069 20.209 1.00 87.88 89 LYS A CA 1
ATOM 683 C C . LYS A 1 89 ? -7.197 -0.760 19.829 1.00 87.88 89 LYS A C 1
ATOM 685 O O . LYS A 1 89 ? -7.629 -1.581 20.629 1.00 87.88 89 LYS A O 1
ATOM 690 N N . ILE A 1 90 ? -7.739 -0.536 18.634 1.00 87.00 90 ILE A N 1
ATOM 691 C CA . ILE A 1 90 ? -8.940 -1.223 18.149 1.00 87.00 90 ILE A CA 1
ATOM 692 C C . ILE A 1 90 ? -8.687 -2.734 18.059 1.00 87.00 90 ILE A C 1
ATOM 694 O O . ILE A 1 90 ? -9.517 -3.523 18.497 1.00 87.00 90 ILE A O 1
ATOM 698 N N . GLU A 1 91 ? -7.523 -3.147 17.559 1.00 85.19 91 GLU A N 1
ATOM 699 C CA . GLU A 1 91 ? -7.137 -4.559 17.489 1.00 85.19 91 GLU A CA 1
ATOM 700 C C . GLU A 1 91 ? -6.993 -5.198 18.875 1.00 85.19 91 GLU A C 1
ATOM 702 O O . GLU A 1 91 ? -7.440 -6.325 19.076 1.00 85.19 91 GLU A O 1
ATOM 707 N N . ASN A 1 92 ? -6.401 -4.491 19.841 1.00 83.81 92 ASN A N 1
ATOM 708 C CA . ASN A 1 92 ? -6.289 -4.980 21.217 1.00 83.81 92 ASN A CA 1
ATOM 709 C C . ASN A 1 92 ? -7.661 -5.109 21.893 1.00 83.81 92 ASN A C 1
ATOM 711 O O . ASN A 1 92 ? -7.897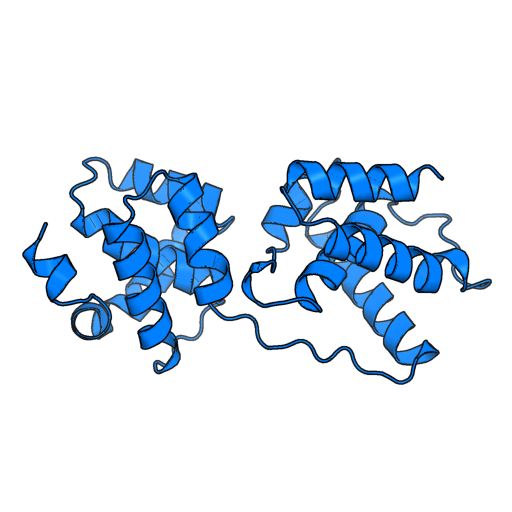 -6.092 22.590 1.00 83.81 92 ASN A O 1
ATOM 715 N N . GLN A 1 93 ? -8.567 -4.153 21.663 1.00 80.88 93 GLN A N 1
ATOM 716 C CA . GLN A 1 93 ? -9.944 -4.215 22.164 1.00 80.88 93 GLN A CA 1
ATOM 717 C C . GLN A 1 93 ? -10.695 -5.406 21.559 1.00 80.88 93 GLN A C 1
ATOM 719 O O . GLN A 1 93 ? -11.255 -6.209 22.296 1.00 80.88 93 GLN A O 1
ATOM 724 N N . MET A 1 94 ? -10.621 -5.593 20.236 1.00 79.12 94 MET A N 1
ATOM 725 C CA . MET A 1 94 ? -11.259 -6.739 19.580 1.00 79.12 94 MET A CA 1
ATOM 726 C C . MET A 1 94 ? -10.727 -8.080 20.092 1.00 79.12 94 MET A C 1
ATOM 728 O O . MET A 1 94 ? -11.516 -8.991 20.329 1.00 79.12 94 MET A O 1
ATOM 732 N N . LYS A 1 95 ? -9.413 -8.198 20.320 1.00 79.25 95 LYS A N 1
ATOM 733 C CA . LYS A 1 95 ? -8.818 -9.401 20.923 1.00 79.25 95 LYS A CA 1
ATOM 734 C C . LYS A 1 95 ? -9.348 -9.668 22.331 1.00 79.25 95 LYS A C 1
ATOM 736 O O . LYS A 1 95 ? -9.619 -10.818 22.659 1.00 79.25 95 LYS A O 1
ATOM 741 N N . ALA A 1 96 ? -9.485 -8.625 23.150 1.00 76.06 96 ALA A N 1
ATOM 742 C CA . ALA A 1 96 ? -9.960 -8.746 24.525 1.00 76.06 96 ALA A CA 1
ATOM 743 C C . ALA A 1 96 ? -11.455 -9.100 24.612 1.00 76.06 96 ALA A C 1
ATOM 745 O O . ALA A 1 96 ? -11.842 -9.883 25.472 1.00 76.06 96 ALA A O 1
ATOM 746 N N . GLU A 1 97 ? -12.287 -8.540 23.730 1.00 69.50 97 GLU A N 1
ATOM 747 C CA . GLU A 1 97 ? -13.743 -8.736 23.749 1.00 69.50 97 GLU A CA 1
ATOM 748 C C . GLU A 1 97 ? -14.193 -10.019 23.047 1.00 69.50 97 GLU A C 1
ATOM 750 O O . GLU A 1 97 ? -15.128 -10.675 23.501 1.00 69.50 97 GLU A O 1
ATOM 755 N N . LEU A 1 98 ? -13.559 -10.374 21.927 1.00 64.88 98 LEU A N 1
ATOM 756 C CA . LEU A 1 98 ? -14.005 -11.484 21.083 1.00 64.88 98 LEU A CA 1
ATOM 757 C C . LEU A 1 98 ? -13.194 -12.761 21.308 1.00 64.88 98 LEU A C 1
ATOM 759 O O . LEU A 1 98 ? -13.592 -13.810 20.813 1.00 64.88 98 LEU A O 1
ATOM 763 N N . GLY A 1 99 ? -12.038 -12.691 21.980 1.00 61.94 99 GLY A N 1
ATOM 764 C CA . GLY A 1 99 ? -11.106 -13.821 22.100 1.00 61.94 99 GLY A CA 1
ATOM 765 C C . GLY A 1 99 ? -10.520 -14.290 20.758 1.00 61.94 99 GLY A C 1
ATOM 766 O O . GLY A 1 99 ? -9.725 -15.224 20.720 1.00 61.94 99 GLY A O 1
ATOM 767 N N . VAL A 1 100 ? -10.889 -13.635 19.653 1.00 56.59 100 VAL A N 1
ATOM 768 C CA . VAL A 1 100 ? -10.415 -13.922 18.303 1.00 56.59 100 VAL A CA 1
ATOM 769 C C . VAL A 1 100 ? -9.243 -12.994 18.014 1.00 56.59 100 VAL A C 1
ATOM 771 O O . VAL A 1 100 ? -9.385 -11.771 17.933 1.00 56.59 100 VAL A O 1
ATOM 774 N N . GLY A 1 101 ? -8.056 -13.575 17.853 1.00 57.16 101 GLY A N 1
ATOM 775 C CA . GLY A 1 101 ? -6.961 -12.883 17.194 1.00 57.16 101 GLY A CA 1
ATOM 776 C C . GLY A 1 101 ? -7.359 -12.629 15.749 1.00 57.16 101 GLY A C 1
ATOM 777 O O . GLY A 1 101 ? -7.695 -13.570 15.044 1.00 57.16 101 GLY A O 1
ATOM 778 N N . LEU A 1 102 ? -7.334 -11.372 15.304 1.00 60.88 102 LEU A N 1
ATOM 779 C CA . LEU A 1 102 ? -7.447 -11.073 13.879 1.00 60.88 102 LEU A CA 1
ATOM 780 C C . LEU A 1 102 ? -6.367 -11.865 13.137 1.00 60.88 102 LEU A C 1
ATOM 782 O O . LEU A 1 102 ? -5.181 -11.544 13.269 1.00 60.88 102 LEU A O 1
ATOM 786 N N . GLU A 1 103 ? -6.773 -12.893 12.392 1.00 57.72 103 GLU A N 1
ATOM 787 C CA . GLU A 1 103 ? -5.909 -13.587 11.444 1.00 57.72 103 GLU A CA 1
ATOM 788 C C . GLU A 1 103 ? -5.597 -12.607 10.322 1.00 57.72 103 GLU A C 1
ATOM 790 O O . GLU A 1 103 ? -6.293 -12.484 9.317 1.00 57.72 103 GLU A O 1
ATOM 795 N N . LYS A 1 104 ? -4.550 -11.817 10.543 1.00 63.00 104 LYS A N 1
ATOM 796 C CA . LYS A 1 104 ? -3.991 -10.972 9.505 1.00 63.00 104 LYS A CA 1
ATOM 797 C C . LYS A 1 104 ? -3.301 -11.901 8.530 1.00 63.00 104 LYS A C 1
ATOM 799 O O . LYS A 1 104 ? -2.154 -12.284 8.752 1.00 63.00 104 LYS A O 1
ATOM 804 N N . GLU A 1 105 ? -3.983 -12.232 7.443 1.00 69.12 105 GLU A N 1
ATOM 805 C CA . GLU A 1 105 ? -3.314 -12.817 6.288 1.00 69.12 105 GLU A CA 1
ATOM 806 C C . GLU A 1 105 ? -2.119 -11.903 5.933 1.00 69.12 105 GLU A C 1
ATOM 808 O O . GLU A 1 105 ? -2.175 -10.672 6.090 1.00 69.12 105 GLU A O 1
ATOM 813 N N . VAL A 1 106 ? -0.993 -12.497 5.553 1.00 77.69 106 VAL A N 1
ATOM 814 C CA . VAL A 1 106 ? 0.240 -11.751 5.289 1.00 77.69 106 VAL A CA 1
ATOM 815 C C . VAL A 1 106 ? -0.000 -10.812 4.105 1.00 77.69 106 VAL A C 1
ATOM 817 O O . VAL A 1 106 ? -0.713 -11.129 3.160 1.00 77.69 106 VAL A O 1
ATOM 820 N N . ALA A 1 107 ? 0.514 -9.583 4.171 1.00 83.25 107 ALA A N 1
ATOM 821 C CA . ALA A 1 107 ? 0.425 -8.692 3.020 1.00 83.25 107 ALA A CA 1
ATOM 822 C C . ALA A 1 107 ? 1.418 -9.168 1.955 1.00 83.25 107 ALA A C 1
ATOM 824 O O . ALA A 1 107 ? 2.613 -9.211 2.233 1.00 83.25 107 ALA A O 1
ATOM 825 N N . HIS A 1 108 ? 0.939 -9.450 0.747 1.00 89.38 108 HIS A N 1
ATOM 826 C CA . HIS A 1 108 ? 1.796 -9.782 -0.384 1.00 89.38 108 HIS A CA 1
ATOM 827 C C . HIS A 1 108 ? 1.977 -8.570 -1.299 1.00 89.38 108 HIS A C 1
ATOM 829 O O . HIS A 1 108 ? 1.207 -7.603 -1.275 1.00 89.38 108 HIS A O 1
ATOM 835 N N . ALA A 1 109 ? 3.054 -8.572 -2.083 1.00 91.88 109 ALA A N 1
ATOM 836 C CA . ALA A 1 109 ? 3.328 -7.480 -3.011 1.00 91.88 109 ALA A CA 1
ATOM 837 C C . ALA A 1 109 ? 2.283 -7.464 -4.143 1.00 91.88 109 ALA A C 1
ATOM 839 O O . ALA A 1 109 ? 1.857 -6.389 -4.576 1.00 91.88 109 ALA A O 1
ATOM 840 N N . GLY A 1 110 ? 1.788 -8.644 -4.543 1.00 91.81 110 GLY A N 1
ATOM 841 C CA . GLY A 1 110 ? 0.766 -8.814 -5.578 1.00 91.81 110 GLY A CA 1
ATOM 842 C C . GLY A 1 110 ? -0.538 -8.058 -5.300 1.00 91.81 110 GLY A C 1
ATOM 843 O O . GLY A 1 110 ? -1.154 -7.545 -6.233 1.00 91.81 110 GLY A O 1
ATOM 844 N N . ASN A 1 111 ? -0.911 -7.878 -4.025 1.00 91.12 111 ASN A N 1
ATOM 845 C CA . ASN A 1 111 ? -2.121 -7.156 -3.603 1.00 91.12 111 ASN A CA 1
ATOM 846 C C . ASN A 1 111 ? -2.183 -5.706 -4.114 1.00 91.12 111 ASN A C 1
ATOM 848 O O . ASN A 1 111 ? -3.260 -5.110 -4.187 1.00 91.12 111 ASN A O 1
ATOM 852 N N . TYR A 1 112 ? -1.029 -5.111 -4.417 1.00 92.56 112 TYR A N 1
ATOM 853 C CA . TYR A 1 112 ? -0.920 -3.696 -4.754 1.00 92.56 112 TYR A CA 1
ATOM 854 C C . TYR A 1 112 ? -0.735 -3.433 -6.250 1.00 92.56 112 TYR A C 1
ATOM 856 O O . TYR A 1 112 ? -1.078 -2.346 -6.719 1.00 92.56 112 TYR A O 1
ATOM 864 N N . VAL A 1 113 ? -0.223 -4.419 -6.996 1.00 93.56 113 VAL A N 1
ATOM 865 C CA . VAL A 1 113 ? 0.288 -4.251 -8.366 1.00 93.56 113 VAL A CA 1
ATOM 866 C C . VAL A 1 113 ? -0.749 -3.628 -9.288 1.00 93.56 113 VAL A C 1
ATOM 868 O O . VAL A 1 113 ? -0.525 -2.537 -9.801 1.00 93.56 113 VAL A O 1
ATOM 871 N N . THR A 1 114 ? -1.912 -4.266 -9.444 1.00 92.38 114 THR A N 1
ATOM 872 C CA . THR A 1 114 ? -2.947 -3.810 -10.384 1.00 92.38 114 THR A CA 1
ATOM 873 C C . THR A 1 114 ? -3.327 -2.355 -10.126 1.00 92.38 114 THR A C 1
ATOM 875 O O . THR A 1 114 ? -3.330 -1.528 -11.033 1.00 92.38 114 THR A O 1
ATOM 878 N N . ARG A 1 115 ? -3.578 -2.002 -8.860 1.00 92.50 115 ARG A N 1
ATOM 879 C CA . ARG A 1 115 ? -3.987 -0.646 -8.485 1.00 92.50 115 ARG A CA 1
ATOM 880 C C . ARG A 1 115 ? -2.879 0.375 -8.732 1.00 92.50 115 ARG A C 1
ATOM 882 O O . ARG A 1 115 ? -3.175 1.476 -9.185 1.00 92.50 115 ARG A O 1
ATOM 889 N N . PHE A 1 116 ? -1.629 0.045 -8.416 1.00 94.31 116 PHE A N 1
ATOM 890 C CA . PHE A 1 116 ? -0.506 0.963 -8.609 1.00 94.31 116 PHE A CA 1
ATOM 891 C C . PHE A 1 116 ? -0.220 1.185 -10.095 1.00 94.31 116 PHE A C 1
ATOM 893 O O . PHE A 1 116 ? -0.123 2.335 -10.517 1.00 94.31 116 PHE A O 1
ATOM 900 N N . CYS A 1 117 ? -0.196 0.118 -10.894 1.00 93.75 117 CYS A N 1
ATOM 901 C CA . CYS A 1 117 ? 0.031 0.201 -12.333 1.00 93.75 117 CYS A CA 1
ATOM 902 C C . CYS A 1 117 ? -1.069 1.000 -13.050 1.00 93.75 117 CYS A C 1
ATOM 904 O O . CYS A 1 117 ? -0.769 1.822 -13.913 1.00 93.75 117 CYS A O 1
ATOM 906 N N . HIS A 1 118 ? -2.339 0.819 -12.662 1.00 92.75 118 HIS A N 1
ATOM 907 C CA . HIS A 1 118 ? -3.450 1.589 -13.231 1.00 92.75 118 HIS A CA 1
ATOM 908 C C . HIS A 1 118 ? -3.345 3.090 -12.911 1.00 92.75 118 HIS A C 1
ATOM 910 O O . HIS A 1 118 ? -3.668 3.909 -13.766 1.00 92.75 118 HIS A O 1
ATOM 916 N N . LYS A 1 119 ? -2.866 3.475 -11.715 1.00 91.12 119 LYS A N 1
ATOM 917 C CA . LYS A 1 119 ? -2.705 4.896 -11.336 1.00 91.12 119 LYS A CA 1
ATOM 918 C C . LYS A 1 119 ? -1.716 5.649 -12.228 1.00 91.12 119 LYS A C 1
ATOM 920 O O . LYS A 1 119 ? -1.887 6.848 -12.410 1.00 91.12 119 LYS A O 1
ATOM 925 N N . ILE A 1 120 ? -0.701 4.964 -12.750 1.00 91.19 120 ILE A N 1
ATOM 926 C CA . ILE A 1 120 ? 0.320 5.558 -13.626 1.00 91.19 120 ILE A CA 1
ATOM 927 C C . ILE A 1 120 ? 0.073 5.266 -15.116 1.00 91.19 120 ILE A C 1
ATOM 929 O O . ILE A 1 120 ? 0.914 5.585 -15.949 1.00 91.19 120 ILE A O 1
ATOM 933 N N . GLY A 1 121 ? -1.066 4.651 -15.460 1.00 89.69 121 GLY A N 1
ATOM 934 C CA . GLY A 1 121 ? -1.462 4.413 -16.850 1.00 89.69 121 GLY A CA 1
ATOM 935 C C . GLY A 1 121 ? -0.643 3.347 -17.585 1.00 89.69 121 GLY A C 1
ATOM 936 O O . GLY A 1 121 ? -0.475 3.444 -18.797 1.00 89.69 121 GLY A O 1
ATOM 937 N N . MET A 1 122 ? -0.122 2.334 -16.884 1.00 91.00 122 MET A N 1
ATOM 938 C CA . MET A 1 122 ? 0.584 1.222 -17.537 1.00 91.00 122 MET A CA 1
ATOM 939 C C . MET A 1 122 ? -0.335 0.425 -18.473 1.00 91.00 122 MET A C 1
ATOM 941 O O . MET A 1 122 ? -1.523 0.243 -18.201 1.00 91.00 122 MET A O 1
ATOM 945 N N . THR A 1 123 ? 0.235 -0.110 -19.556 1.00 91.75 123 THR A N 1
ATOM 946 C CA . THR A 1 123 ? -0.490 -0.982 -20.490 1.00 91.75 123 THR A CA 1
ATOM 947 C C . THR A 1 123 ? -0.854 -2.316 -19.835 1.00 91.75 123 THR A C 1
ATOM 949 O O . THR A 1 123 ? -0.195 -2.772 -18.899 1.00 91.75 123 THR A O 1
ATOM 952 N N . MET A 1 124 ? -1.871 -3.002 -20.366 1.00 92.06 124 MET A N 1
ATOM 953 C CA . MET A 1 124 ? -2.273 -4.327 -19.869 1.00 92.06 124 MET A CA 1
ATOM 954 C C . MET A 1 124 ? -1.138 -5.358 -19.938 1.00 92.06 124 MET A C 1
ATOM 956 O O . MET A 1 124 ? -1.014 -6.197 -19.047 1.00 92.06 124 MET A O 1
ATOM 960 N N . GLN A 1 125 ? -0.279 -5.273 -20.959 1.00 92.44 125 GLN A N 1
ATOM 961 C CA . GLN A 1 125 ? 0.918 -6.111 -21.068 1.00 92.44 125 GLN A CA 1
ATOM 962 C C . GLN A 1 125 ? 1.903 -5.811 -19.931 1.00 92.44 125 GLN A C 1
ATOM 964 O O . GLN A 1 125 ? 2.348 -6.731 -19.251 1.00 92.44 125 GLN A O 1
ATOM 969 N N . ALA A 1 126 ? 2.181 -4.535 -19.656 1.00 93.06 126 ALA A N 1
ATOM 970 C CA . ALA A 1 126 ? 3.078 -4.135 -18.577 1.00 93.06 126 ALA A CA 1
ATOM 971 C C . ALA A 1 126 ? 2.529 -4.517 -17.188 1.00 93.06 126 ALA A C 1
ATOM 973 O O . ALA A 1 126 ? 3.280 -4.969 -16.322 1.00 93.06 126 ALA A O 1
ATOM 974 N N . ILE A 1 127 ? 1.213 -4.397 -16.977 1.00 94.81 127 ILE A N 1
ATOM 975 C CA . ILE A 1 127 ? 0.534 -4.847 -15.750 1.00 94.81 127 ILE A CA 1
ATOM 976 C C . ILE A 1 127 ? 0.718 -6.353 -15.564 1.00 94.81 127 ILE A C 1
ATOM 978 O O . ILE A 1 127 ? 1.146 -6.784 -14.493 1.00 94.81 127 ILE A O 1
ATOM 982 N N . LYS A 1 128 ? 0.450 -7.149 -16.607 1.00 95.12 128 LYS A N 1
ATOM 983 C CA . LYS A 1 128 ? 0.610 -8.607 -16.563 1.00 95.12 128 LYS A CA 1
ATOM 984 C C . LYS A 1 128 ? 2.059 -9.004 -16.267 1.00 95.12 128 LYS A C 1
ATOM 986 O O . LYS A 1 128 ? 2.301 -9.821 -15.383 1.00 95.12 128 LYS A O 1
ATOM 991 N N . ALA A 1 129 ? 3.024 -8.371 -16.935 1.00 95.50 129 ALA A N 1
ATOM 992 C CA . ALA A 1 129 ? 4.442 -8.612 -16.686 1.00 95.50 129 ALA A CA 1
ATOM 993 C C . ALA A 1 129 ? 4.850 -8.254 -15.248 1.00 95.50 129 ALA A C 1
ATOM 995 O O . ALA A 1 129 ? 5.611 -8.985 -14.617 1.00 95.50 129 ALA A O 1
ATOM 996 N N . THR A 1 130 ? 4.304 -7.162 -14.702 1.00 95.94 130 THR A N 1
ATOM 997 C CA . THR A 1 130 ? 4.545 -6.753 -13.310 1.00 95.94 130 THR A CA 1
ATOM 998 C C . THR A 1 130 ? 3.956 -7.755 -12.320 1.00 95.94 130 THR A C 1
ATOM 1000 O O . THR A 1 130 ? 4.615 -8.087 -11.339 1.00 95.94 130 THR A O 1
ATOM 1003 N N . GLN A 1 131 ? 2.746 -8.268 -12.564 1.00 95.69 131 GLN A N 1
ATOM 1004 C CA . GLN A 1 131 ? 2.120 -9.284 -11.711 1.00 95.69 131 GLN A CA 1
ATOM 1005 C C . GLN A 1 131 ? 2.945 -10.575 -11.676 1.00 95.69 131 GLN A C 1
ATOM 1007 O O . GLN A 1 131 ? 3.249 -11.064 -10.590 1.00 95.69 131 GLN A O 1
ATOM 1012 N N . GLU A 1 132 ? 3.365 -11.079 -12.840 1.00 95.75 132 GLU A N 1
ATOM 1013 C CA . GLU A 1 132 ? 4.219 -12.270 -12.938 1.00 95.75 132 GLU A CA 1
ATOM 1014 C C . GLU A 1 132 ? 5.567 -12.060 -12.230 1.00 95.75 132 GLU A C 1
ATOM 1016 O O . GLU A 1 132 ? 6.006 -12.909 -11.453 1.00 95.75 132 GLU A O 1
ATOM 1021 N N . ALA A 1 133 ? 6.214 -10.911 -12.448 1.00 95.94 133 ALA A N 1
ATOM 1022 C CA . ALA A 1 133 ? 7.491 -10.593 -11.816 1.00 95.94 133 ALA A CA 1
ATOM 1023 C C . ALA A 1 133 ? 7.372 -10.451 -10.290 1.00 95.94 133 ALA A C 1
ATOM 1025 O O . ALA A 1 133 ? 8.253 -10.899 -9.559 1.00 95.94 133 ALA A O 1
ATOM 1026 N N . VAL A 1 134 ? 6.277 -9.867 -9.792 1.00 95.44 134 VAL A N 1
ATOM 1027 C CA . VAL A 1 134 ? 6.017 -9.780 -8.351 1.00 95.44 134 VAL A CA 1
ATOM 1028 C C . VAL A 1 134 ? 5.746 -11.158 -7.756 1.00 95.44 134 VAL A C 1
ATOM 1030 O O . VAL A 1 134 ? 6.306 -11.462 -6.708 1.00 95.44 134 VAL A O 1
ATOM 1033 N N . GLN A 1 135 ? 4.971 -12.011 -8.425 1.00 93.94 135 GLN A N 1
ATOM 1034 C CA . GLN A 1 135 ? 4.716 -13.373 -7.953 1.00 93.94 135 GLN A CA 1
ATOM 1035 C C . GLN A 1 135 ? 6.017 -14.177 -7.829 1.00 93.94 135 GLN A C 1
ATOM 1037 O O . GLN A 1 135 ? 6.280 -14.773 -6.790 1.00 93.94 135 GLN A O 1
ATOM 1042 N N . LYS A 1 136 ? 6.892 -14.122 -8.840 1.00 94.06 136 LYS A N 1
ATOM 1043 C CA . LYS A 1 136 ? 8.214 -14.767 -8.777 1.00 94.06 136 LYS A CA 1
ATOM 1044 C C . LYS A 1 136 ? 9.115 -14.192 -7.679 1.00 94.06 136 LYS A C 1
ATOM 1046 O O . LYS A 1 136 ? 10.010 -14.881 -7.199 1.00 94.06 136 LYS A O 1
ATOM 1051 N N . SER A 1 137 ? 8.910 -12.930 -7.292 1.00 93.44 137 SER A N 1
ATOM 1052 C CA . SER A 1 137 ? 9.688 -12.294 -6.222 1.00 93.44 137 SER A CA 1
ATOM 1053 C C . SER A 1 137 ? 9.338 -12.821 -4.830 1.00 93.44 137 SER A C 1
ATOM 1055 O O . SER A 1 137 ? 10.146 -12.668 -3.920 1.00 93.44 137 SER A O 1
ATOM 1057 N N . GLU A 1 138 ? 8.186 -13.480 -4.662 1.00 88.75 138 GLU A N 1
ATOM 1058 C CA . GLU A 1 138 ? 7.779 -14.082 -3.383 1.00 88.75 138 GLU A CA 1
ATOM 1059 C C . GLU A 1 138 ? 8.645 -15.290 -2.996 1.00 88.75 138 GLU A C 1
ATOM 1061 O O . GLU A 1 138 ? 8.748 -15.623 -1.820 1.00 88.75 138 GLU A O 1
ATOM 1066 N N . GLU A 1 139 ? 9.321 -15.908 -3.968 1.00 88.81 139 GLU A N 1
ATOM 1067 C CA . GLU A 1 139 ? 10.279 -16.999 -3.751 1.00 88.81 139 GLU A CA 1
ATOM 1068 C C . GLU A 1 139 ? 11.677 -16.502 -3.334 1.00 88.81 139 GLU A C 1
ATOM 1070 O O . GLU A 1 139 ? 12.579 -17.307 -3.095 1.00 88.81 139 GLU A O 1
ATOM 1075 N N . LEU A 1 140 ? 11.898 -15.184 -3.299 1.00 88.62 140 LEU A N 1
ATOM 1076 C CA . LEU A 1 140 ? 13.188 -14.569 -2.989 1.00 88.62 140 LEU A CA 1
ATOM 1077 C C . LEU A 1 140 ? 13.188 -13.996 -1.562 1.00 88.62 140 LEU A C 1
ATOM 1079 O O . LEU A 1 140 ? 12.202 -13.400 -1.132 1.00 88.62 140 LEU A O 1
ATOM 1083 N N . ASP A 1 141 ? 14.316 -14.089 -0.843 1.00 88.25 141 ASP A N 1
ATOM 1084 C CA . ASP A 1 141 ? 14.488 -13.441 0.476 1.00 88.25 141 ASP A CA 1
ATOM 1085 C C . ASP A 1 141 ? 14.732 -11.926 0.325 1.00 88.25 141 ASP A C 1
ATOM 1087 O O . ASP A 1 141 ? 15.820 -11.405 0.581 1.00 88.25 141 ASP A O 1
ATOM 1091 N N . ILE A 1 142 ? 13.712 -11.196 -0.135 1.00 88.44 142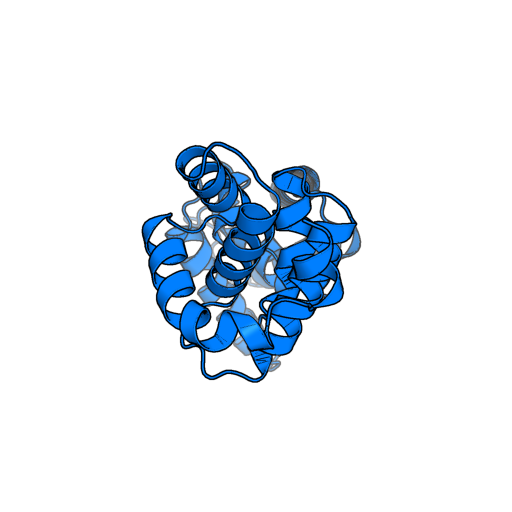 ILE A N 1
ATOM 1092 C CA . ILE A 1 142 ? 13.747 -9.735 -0.231 1.00 88.44 142 ILE A CA 1
ATOM 1093 C C . ILE A 1 142 ? 13.226 -9.146 1.082 1.00 88.44 142 ILE A C 1
ATOM 1095 O O . ILE A 1 142 ? 12.021 -9.058 1.324 1.00 88.44 142 ILE A O 1
ATOM 1099 N N . ARG A 1 143 ? 14.136 -8.653 1.926 1.00 89.69 143 ARG A N 1
ATOM 1100 C CA . ARG A 1 143 ? 13.815 -8.062 3.242 1.00 89.69 143 ARG A CA 1
ATOM 1101 C C . ARG A 1 143 ? 13.280 -6.631 3.144 1.00 89.69 143 ARG A C 1
ATOM 1103 O O . ARG A 1 143 ? 13.807 -5.694 3.750 1.00 89.69 143 ARG A O 1
ATOM 1110 N N . ARG A 1 144 ? 12.221 -6.435 2.359 1.00 92.06 144 ARG A N 1
ATOM 1111 C CA . ARG A 1 144 ? 11.532 -5.151 2.170 1.00 92.06 144 ARG A CA 1
ATOM 1112 C C . ARG A 1 144 ? 10.039 -5.310 2.397 1.00 92.06 144 ARG A C 1
ATOM 1114 O O . ARG A 1 144 ? 9.478 -6.389 2.274 1.00 92.06 144 ARG A O 1
ATOM 1121 N N . ASN A 1 145 ? 9.376 -4.202 2.726 1.00 91.75 145 ASN A N 1
ATOM 1122 C CA . ASN A 1 145 ? 7.925 -4.235 2.846 1.00 91.75 145 ASN A CA 1
ATOM 1123 C C . ASN A 1 145 ? 7.278 -4.519 1.466 1.00 91.75 145 ASN A C 1
ATOM 1125 O O . ASN A 1 145 ? 7.786 -4.028 0.452 1.00 91.75 145 ASN A O 1
ATOM 1129 N N . PRO A 1 146 ? 6.140 -5.232 1.417 1.00 92.94 146 PRO A N 1
ATOM 1130 C CA . PRO A 1 146 ? 5.511 -5.659 0.164 1.00 92.94 146 PRO A CA 1
ATOM 1131 C C . PRO A 1 146 ? 5.167 -4.522 -0.809 1.00 92.94 146 PRO A C 1
ATOM 1133 O O . PRO A 1 146 ? 5.313 -4.673 -2.018 1.00 92.94 146 PRO A O 1
ATOM 1136 N N . ALA A 1 147 ? 4.761 -3.352 -0.302 1.00 94.25 147 ALA A N 1
ATOM 1137 C CA . ALA A 1 147 ? 4.456 -2.195 -1.147 1.00 94.25 147 ALA A CA 1
ATOM 1138 C C . ALA A 1 147 ? 5.711 -1.637 -1.843 1.00 94.25 147 ALA A C 1
ATOM 1140 O O . ALA A 1 147 ? 5.639 -1.192 -2.984 1.00 94.25 147 ALA A O 1
ATOM 1141 N N . SER A 1 148 ? 6.867 -1.681 -1.172 1.00 96.25 148 SER A N 1
ATOM 1142 C CA . SER A 1 148 ? 8.158 -1.279 -1.746 1.00 96.25 148 SER A CA 1
ATOM 1143 C C . SER A 1 148 ? 8.654 -2.287 -2.776 1.00 96.25 148 SER A C 1
ATOM 1145 O O . SER A 1 148 ? 9.180 -1.869 -3.801 1.00 96.25 148 SER A O 1
ATOM 1147 N N . VAL A 1 149 ? 8.439 -3.589 -2.543 1.00 96.38 149 VAL A N 1
ATOM 1148 C CA . VAL A 1 149 ? 8.723 -4.633 -3.542 1.00 96.38 149 VAL A CA 1
ATOM 1149 C C . VAL A 1 149 ? 7.856 -4.423 -4.785 1.00 96.38 149 VAL A C 1
ATOM 1151 O O . VAL A 1 149 ? 8.393 -4.313 -5.883 1.00 96.38 149 VAL A O 1
ATOM 1154 N N . ALA A 1 150 ? 6.539 -4.250 -4.619 1.00 96.12 150 ALA A N 1
ATOM 1155 C CA . ALA A 1 150 ? 5.624 -3.976 -5.728 1.00 96.12 150 ALA A CA 1
ATOM 1156 C C . ALA A 1 150 ? 6.026 -2.718 -6.519 1.00 96.12 150 ALA A C 1
ATOM 1158 O O . ALA A 1 150 ? 6.078 -2.754 -7.746 1.00 96.12 150 ALA A O 1
ATOM 1159 N N . ALA A 1 151 ? 6.360 -1.619 -5.831 1.00 96.94 151 ALA A N 1
ATOM 1160 C CA . ALA A 1 151 ? 6.794 -0.377 -6.470 1.00 96.94 151 ALA A CA 1
ATOM 1161 C C . ALA A 1 151 ? 8.122 -0.532 -7.232 1.00 96.94 151 ALA A C 1
ATOM 1163 O O . ALA A 1 151 ? 8.268 0.014 -8.323 1.00 96.94 151 ALA A O 1
ATOM 1164 N N . ALA A 1 152 ? 9.076 -1.289 -6.688 1.00 96.88 152 ALA A N 1
ATOM 1165 C CA . ALA A 1 152 ? 10.361 -1.538 -7.333 1.00 96.88 152 ALA A CA 1
ATOM 1166 C C . ALA A 1 152 ? 10.232 -2.431 -8.575 1.00 96.88 152 ALA A C 1
ATOM 1168 O O . ALA A 1 152 ? 10.783 -2.098 -9.624 1.00 96.88 152 ALA A O 1
ATOM 1169 N N . VAL A 1 153 ? 9.457 -3.520 -8.494 1.00 96.25 153 VAL A N 1
ATOM 1170 C CA . VAL A 1 153 ? 9.160 -4.378 -9.656 1.00 96.25 153 VAL A CA 1
ATOM 1171 C C . VAL A 1 153 ? 8.421 -3.593 -10.736 1.00 96.25 153 VAL A C 1
ATOM 1173 O O . VAL A 1 153 ? 8.825 -3.628 -11.897 1.00 96.25 153 VAL A O 1
ATOM 1176 N N . MET A 1 154 ? 7.412 -2.808 -10.351 1.00 95.31 154 MET A N 1
ATOM 1177 C CA . MET A 1 154 ? 6.700 -1.918 -11.267 1.00 95.31 154 MET A CA 1
ATOM 1178 C C . MET A 1 154 ? 7.648 -0.924 -11.951 1.00 95.31 154 MET A C 1
ATOM 1180 O O . MET A 1 154 ? 7.563 -0.750 -13.162 1.00 95.31 154 MET A O 1
ATOM 1184 N N . PHE A 1 155 ? 8.587 -0.320 -11.213 1.00 95.12 155 PHE A N 1
ATOM 1185 C CA . PHE A 1 155 ? 9.587 0.590 -11.782 1.00 95.12 155 PHE A CA 1
ATOM 1186 C C . PHE A 1 155 ? 10.509 -0.111 -12.788 1.00 95.12 155 PHE A C 1
ATOM 1188 O O . PHE A 1 155 ? 10.748 0.436 -13.862 1.00 95.12 155 PHE A O 1
ATOM 1195 N N . MET A 1 156 ? 10.987 -1.326 -12.495 1.00 93.38 156 MET A N 1
ATOM 1196 C CA . MET A 1 156 ? 11.823 -2.090 -13.434 1.00 93.38 156 MET A CA 1
ATOM 1197 C C . MET A 1 156 ? 11.079 -2.423 -14.733 1.00 93.38 156 MET A C 1
ATOM 1199 O O . MET A 1 156 ? 11.621 -2.202 -15.812 1.00 93.38 156 MET A O 1
ATOM 1203 N N . ILE A 1 157 ? 9.832 -2.896 -14.644 1.00 93.56 157 ILE A N 1
ATOM 1204 C CA . ILE A 1 157 ? 9.011 -3.221 -15.822 1.00 93.56 157 ILE A CA 1
ATOM 1205 C C . ILE A 1 157 ? 8.657 -1.960 -16.623 1.00 93.56 157 ILE A C 1
ATOM 1207 O O . ILE A 1 157 ? 8.796 -1.933 -17.848 1.00 93.56 157 ILE A O 1
ATOM 1211 N N . ALA A 1 158 ? 8.242 -0.887 -15.949 1.00 91.25 158 ALA A N 1
ATOM 1212 C CA . ALA A 1 158 ? 7.898 0.373 -16.601 1.00 91.25 158 ALA A CA 1
ATOM 1213 C C . ALA A 1 158 ? 9.113 1.012 -17.299 1.00 91.25 158 ALA A C 1
ATOM 1215 O O . ALA A 1 158 ? 8.978 1.522 -18.410 1.00 91.25 158 ALA A O 1
ATOM 1216 N N . ARG A 1 159 ? 10.314 0.898 -16.716 1.00 88.62 159 ARG A N 1
ATOM 1217 C CA . ARG A 1 159 ? 11.568 1.360 -17.332 1.00 88.62 159 ARG A CA 1
ATOM 1218 C C . ARG A 1 159 ? 11.888 0.630 -18.638 1.00 88.62 159 ARG A C 1
ATOM 1220 O O . ARG A 1 159 ? 12.356 1.265 -19.576 1.00 88.62 159 ARG A O 1
ATOM 1227 N N . LEU A 1 160 ? 11.617 -0.676 -18.723 1.00 85.56 160 LEU A N 1
ATOM 1228 C CA . LEU A 1 160 ? 11.804 -1.433 -19.969 1.00 85.56 160 LEU A CA 1
ATOM 1229 C C . LEU A 1 160 ? 10.877 -0.956 -21.092 1.00 85.56 160 LEU A C 1
ATOM 1231 O O . LEU A 1 160 ? 11.209 -1.085 -22.260 1.00 85.56 160 LEU A O 1
ATOM 1235 N N . SER A 1 161 ? 9.749 -0.342 -20.743 1.00 72.94 161 SER A N 1
ATOM 1236 C CA . SER A 1 161 ? 8.718 0.099 -21.690 1.00 72.94 161 SER A CA 1
ATOM 1237 C C . SER A 1 161 ? 9.043 1.437 -22.373 1.00 72.94 161 SER A C 1
ATOM 1239 O O . SER A 1 161 ? 8.147 2.046 -22.948 1.00 72.94 161 SER A O 1
ATOM 1241 N N . LYS A 1 162 ? 10.300 1.908 -22.284 1.00 64.19 162 LYS A N 1
ATOM 1242 C CA . LYS A 1 162 ? 10.803 3.174 -22.855 1.00 64.19 162 LYS A CA 1
ATOM 1243 C C . LYS A 1 162 ? 9.987 4.409 -22.451 1.00 64.19 162 LYS A C 1
ATOM 1245 O O . LYS A 1 162 ? 9.644 5.246 -23.275 1.00 64.19 162 LYS A O 1
ATOM 1250 N N . ILE A 1 163 ? 9.678 4.544 -21.160 1.00 62.53 163 ILE A N 1
ATOM 1251 C CA . ILE A 1 163 ? 9.202 5.826 -20.622 1.00 62.53 163 ILE A CA 1
ATOM 1252 C C . ILE A 1 163 ? 10.420 6.762 -20.530 1.00 62.53 163 ILE A C 1
ATOM 1254 O O . ILE A 1 163 ? 11.293 6.541 -19.694 1.00 62.53 163 ILE A O 1
ATOM 1258 N N . ASP A 1 164 ? 10.474 7.778 -21.401 1.00 63.81 164 ASP A N 1
ATOM 1259 C CA . ASP A 1 164 ? 11.655 8.627 -21.674 1.00 63.81 164 ASP A CA 1
ATOM 1260 C C . ASP A 1 164 ? 12.172 9.466 -20.483 1.00 63.81 164 ASP A C 1
ATOM 1262 O O . ASP A 1 164 ? 13.272 10.014 -20.542 1.00 63.81 164 ASP A O 1
ATOM 1266 N N . ASP A 1 165 ? 11.424 9.548 -19.377 1.00 82.81 165 ASP A N 1
ATOM 1267 C CA . ASP A 1 165 ? 11.828 10.279 -18.169 1.00 82.81 165 ASP A CA 1
ATOM 1268 C C . ASP A 1 165 ? 11.786 9.382 -16.920 1.00 82.81 165 ASP A C 1
ATOM 1270 O O . ASP A 1 165 ? 10.754 9.205 -16.264 1.00 82.81 165 ASP A O 1
ATOM 1274 N N . GLU A 1 166 ? 12.952 8.834 -16.566 1.00 83.44 166 GLU A N 1
ATOM 1275 C CA . GLU A 1 166 ? 13.145 7.990 -15.382 1.00 83.44 166 GLU A CA 1
ATOM 1276 C C . GLU A 1 166 ? 12.792 8.721 -14.076 1.00 83.44 166 GLU A C 1
ATOM 1278 O O . GLU A 1 166 ? 12.260 8.112 -13.142 1.00 83.44 166 GLU A O 1
ATOM 1283 N N . LYS A 1 167 ? 13.088 10.024 -13.990 1.00 86.12 167 LYS A N 1
ATOM 1284 C CA . LYS A 1 167 ? 12.846 10.812 -12.778 1.00 86.12 167 LYS A CA 1
ATOM 1285 C C . LYS A 1 167 ? 11.351 11.030 -12.588 1.00 86.12 167 LYS A C 1
ATOM 1287 O O . LYS A 1 167 ? 10.853 10.842 -11.478 1.00 86.12 167 LYS A O 1
ATOM 1292 N N . LYS A 1 168 ? 10.642 11.371 -13.664 1.00 89.56 168 LYS A N 1
ATOM 1293 C CA . LYS A 1 168 ? 9.183 11.486 -13.661 1.00 89.56 168 LYS A CA 1
ATOM 1294 C C . LYS A 1 168 ? 8.527 10.155 -13.302 1.00 89.56 168 LYS A C 1
ATOM 1296 O O . LYS A 1 168 ? 7.720 10.122 -12.380 1.00 89.56 168 LYS A O 1
ATOM 1301 N N . LEU A 1 169 ? 8.939 9.056 -13.939 1.00 91.19 169 LEU A N 1
ATOM 1302 C CA . LEU A 1 169 ? 8.409 7.722 -13.650 1.00 91.19 169 LEU A CA 1
ATOM 1303 C C . LEU A 1 169 ? 8.575 7.344 -12.172 1.00 91.19 169 LEU A C 1
ATOM 1305 O O . LEU A 1 169 ? 7.640 6.851 -11.542 1.00 91.19 169 LEU A O 1
ATOM 1309 N N . LEU A 1 170 ? 9.757 7.580 -11.598 1.00 93.81 170 LEU A N 1
ATOM 1310 C CA . LEU A 1 170 ? 10.004 7.292 -10.187 1.00 93.81 170 LEU A CA 1
ATOM 1311 C C . LEU A 1 170 ? 9.107 8.131 -9.264 1.00 93.81 170 LEU A C 1
ATOM 1313 O O . LEU A 1 170 ? 8.585 7.599 -8.281 1.00 93.81 170 LEU A O 1
ATOM 1317 N N . GLY A 1 171 ? 8.915 9.412 -9.589 1.00 94.31 171 GLY A N 1
ATOM 1318 C CA . GLY A 1 171 ? 8.005 10.307 -8.876 1.00 94.31 171 GLY A CA 1
ATOM 1319 C C . GLY A 1 171 ? 6.550 9.834 -8.944 1.00 94.31 171 GLY A C 1
ATOM 1320 O O . GLY A 1 171 ? 5.888 9.721 -7.910 1.00 94.31 171 GLY A O 1
ATOM 1321 N N . ASP A 1 172 ? 6.076 9.461 -10.133 1.00 93.69 172 ASP A N 1
ATOM 1322 C CA . ASP A 1 172 ? 4.717 8.955 -10.356 1.00 93.69 172 ASP A CA 1
ATOM 1323 C C . ASP A 1 172 ? 4.472 7.651 -9.577 1.00 93.69 172 ASP A C 1
ATOM 1325 O O . ASP A 1 172 ? 3.453 7.494 -8.897 1.00 93.69 172 ASP A O 1
ATOM 1329 N N . ILE A 1 173 ? 5.447 6.736 -9.584 1.00 94.94 173 ILE A N 1
ATOM 1330 C CA . ILE A 1 173 ? 5.393 5.483 -8.818 1.00 94.94 173 ILE A CA 1
ATOM 1331 C C . ILE A 1 173 ? 5.414 5.743 -7.309 1.00 94.94 173 ILE A C 1
ATOM 1333 O O . ILE A 1 173 ? 4.642 5.131 -6.566 1.00 94.94 173 ILE A O 1
ATOM 1337 N N . SER A 1 174 ? 6.264 6.662 -6.850 1.00 95.38 174 SER A N 1
ATOM 1338 C CA . SER A 1 174 ? 6.344 7.091 -5.450 1.00 95.38 174 SER A CA 1
ATOM 1339 C C . SER A 1 174 ? 4.989 7.594 -4.944 1.00 95.38 174 SER A C 1
ATOM 1341 O O . SER A 1 174 ? 4.511 7.159 -3.889 1.00 95.38 174 SER A O 1
ATOM 1343 N N . LEU A 1 175 ? 4.311 8.427 -5.739 1.00 93.06 175 LEU A N 1
ATOM 1344 C CA . LEU A 1 175 ? 2.971 8.930 -5.436 1.00 93.06 175 LEU A CA 1
ATOM 1345 C C . LEU A 1 175 ? 1.912 7.820 -5.467 1.00 93.06 175 LEU A C 1
ATOM 1347 O O . LEU A 1 175 ? 1.109 7.712 -4.535 1.00 93.06 175 LEU A O 1
ATOM 1351 N N . ALA A 1 176 ? 1.919 6.969 -6.495 1.00 92.69 176 ALA A N 1
ATOM 1352 C CA . ALA A 1 176 ? 0.936 5.901 -6.664 1.00 92.69 176 ALA A CA 1
ATOM 1353 C C . ALA A 1 176 ? 0.988 4.859 -5.534 1.00 92.69 176 ALA A C 1
ATOM 1355 O O . ALA A 1 176 ? -0.068 4.454 -5.024 1.00 92.69 176 ALA A O 1
ATOM 1356 N N . ALA A 1 177 ? 2.204 4.463 -5.141 1.00 93.31 177 ALA A N 1
ATOM 1357 C CA . ALA A 1 177 ? 2.468 3.468 -4.107 1.00 93.31 177 ALA A CA 1
ATOM 1358 C C . ALA A 1 177 ? 2.493 4.052 -2.684 1.00 93.31 177 ALA A C 1
ATOM 1360 O O . ALA A 1 177 ? 2.352 3.319 -1.703 1.00 93.31 177 ALA A O 1
ATOM 1361 N N . GLY A 1 178 ? 2.685 5.368 -2.549 1.00 92.56 178 GLY A N 1
ATOM 1362 C CA . GLY A 1 178 ? 2.879 6.020 -1.255 1.00 92.56 178 GLY A CA 1
ATOM 1363 C C . GLY A 1 178 ? 4.203 5.636 -0.582 1.00 92.56 178 GLY A C 1
ATOM 1364 O O . GLY A 1 178 ? 4.276 5.586 0.651 1.00 92.56 178 GLY A O 1
ATOM 1365 N N . VAL A 1 179 ? 5.230 5.342 -1.382 1.00 94.94 179 VAL A N 1
ATOM 1366 C CA . VAL A 1 179 ? 6.563 4.895 -0.954 1.00 94.94 179 VAL A CA 1
ATOM 1367 C C . VAL A 1 179 ? 7.586 5.933 -1.398 1.00 94.94 179 VAL A C 1
ATOM 1369 O O . VAL A 1 179 ? 7.544 6.380 -2.532 1.00 94.94 179 VAL A O 1
ATOM 1372 N N . ALA A 1 180 ? 8.522 6.309 -0.525 1.00 94.94 180 ALA A N 1
ATOM 1373 C CA . ALA A 1 180 ? 9.537 7.300 -0.872 1.00 94.94 180 ALA A CA 1
ATOM 1374 C C . ALA A 1 180 ? 10.443 6.816 -2.018 1.00 94.94 180 ALA A C 1
ATOM 1376 O O . ALA A 1 180 ? 10.860 5.657 -2.039 1.00 94.94 180 ALA A O 1
ATOM 1377 N N . GLU A 1 181 ? 10.839 7.728 -2.907 1.00 96.00 181 GLU A N 1
ATOM 1378 C CA . GLU A 1 181 ? 11.708 7.425 -4.053 1.00 96.00 181 GLU A CA 1
ATOM 1379 C C . GLU A 1 181 ? 12.997 6.696 -3.656 1.00 96.00 181 GLU A C 1
ATOM 1381 O O . GLU A 1 181 ? 13.384 5.716 -4.288 1.00 96.00 181 GLU A O 1
ATOM 1386 N N . ASN A 1 182 ? 13.652 7.125 -2.570 1.00 96.31 182 ASN A N 1
ATOM 1387 C CA . ASN A 1 182 ? 14.874 6.475 -2.092 1.00 96.31 182 ASN A CA 1
ATOM 1388 C C . ASN A 1 182 ? 14.618 5.030 -1.628 1.00 96.31 182 ASN A C 1
ATOM 1390 O O . ASN A 1 182 ? 15.451 4.149 -1.822 1.00 96.31 182 ASN A O 1
ATOM 1394 N N . THR A 1 183 ? 13.446 4.763 -1.046 1.00 96.38 183 THR A N 1
ATOM 1395 C CA . THR A 1 183 ? 13.034 3.406 -0.669 1.00 96.38 183 THR A CA 1
ATOM 1396 C C . THR A 1 183 ? 12.812 2.540 -1.904 1.00 96.38 183 THR A C 1
ATOM 1398 O O . THR A 1 183 ? 13.246 1.391 -1.902 1.00 96.38 183 THR A O 1
ATOM 1401 N N . ILE A 1 184 ? 12.213 3.094 -2.964 1.00 96.69 184 ILE A N 1
ATOM 1402 C CA . ILE A 1 184 ? 12.045 2.397 -4.246 1.00 96.69 184 ILE A CA 1
ATOM 1403 C C . ILE A 1 184 ? 13.416 2.084 -4.850 1.00 96.69 184 ILE A C 1
ATOM 1405 O O . ILE A 1 184 ? 13.678 0.930 -5.163 1.00 96.69 184 ILE A O 1
ATOM 1409 N N . ARG A 1 185 ? 14.336 3.059 -4.924 1.00 95.19 185 ARG A N 1
ATOM 1410 C CA . ARG A 1 185 ? 15.702 2.829 -5.437 1.00 95.19 185 ARG A CA 1
ATOM 1411 C C . ARG A 1 185 ? 16.441 1.745 -4.655 1.00 95.19 185 ARG A C 1
ATOM 1413 O O . ARG A 1 185 ? 17.100 0.907 -5.260 1.00 95.19 185 ARG A O 1
ATOM 1420 N N . ASN A 1 186 ? 16.334 1.747 -3.328 1.00 95.81 186 ASN A N 1
ATOM 1421 C CA . ASN A 1 186 ? 16.975 0.731 -2.496 1.00 95.81 186 ASN A CA 1
ATOM 1422 C C . ASN A 1 186 ? 16.355 -0.655 -2.705 1.00 95.81 186 ASN A C 1
ATOM 1424 O O . ASN A 1 186 ? 17.092 -1.623 -2.839 1.00 95.81 186 ASN A O 1
ATOM 1428 N N . ALA A 1 187 ? 15.028 -0.753 -2.808 1.00 95.75 187 ALA A N 1
ATOM 1429 C CA . ALA A 1 187 ? 14.372 -2.012 -3.151 1.00 95.75 187 ALA A CA 1
ATOM 1430 C C . ALA A 1 187 ? 14.764 -2.490 -4.562 1.00 95.75 187 ALA A C 1
ATOM 1432 O O . ALA A 1 187 ? 15.028 -3.672 -4.746 1.00 95.75 187 ALA A O 1
ATOM 1433 N N . CYS A 1 188 ? 14.902 -1.588 -5.539 1.00 94.19 188 CYS A N 1
ATOM 1434 C CA . CYS A 1 188 ? 15.418 -1.935 -6.863 1.00 94.19 188 CYS A CA 1
ATOM 1435 C C . CYS A 1 188 ? 16.836 -2.514 -6.791 1.00 94.19 188 CYS A C 1
ATOM 1437 O O . CYS A 1 188 ? 17.099 -3.495 -7.472 1.00 94.19 188 CYS A O 1
ATOM 1439 N N . LYS A 1 189 ? 17.736 -1.957 -5.966 1.00 94.12 189 LYS A N 1
ATOM 1440 C CA . LYS A 1 189 ? 19.097 -2.500 -5.786 1.00 94.12 189 LYS A CA 1
ATOM 1441 C C . LYS A 1 189 ? 19.087 -3.932 -5.255 1.00 94.12 189 LYS A C 1
ATOM 1443 O O . LYS A 1 189 ? 19.873 -4.741 -5.729 1.00 94.12 189 LYS A O 1
ATOM 1448 N N . ASP A 1 190 ? 18.190 -4.235 -4.321 1.00 93.69 190 ASP A N 1
ATOM 1449 C CA . ASP A 1 190 ? 18.073 -5.577 -3.740 1.00 93.69 190 ASP A CA 1
ATOM 1450 C C . ASP A 1 190 ? 17.465 -6.582 -4.739 1.00 93.69 190 ASP A C 1
ATOM 1452 O O . ASP A 1 190 ? 17.799 -7.762 -4.719 1.00 93.69 190 ASP A O 1
ATOM 1456 N N . ILE A 1 191 ? 16.586 -6.120 -5.635 1.00 93.81 191 ILE A N 1
ATOM 1457 C CA . ILE A 1 191 ? 15.888 -6.972 -6.612 1.00 93.81 191 ILE A CA 1
ATOM 1458 C C . ILE A 1 191 ? 16.683 -7.139 -7.917 1.00 93.81 191 ILE A C 1
ATOM 1460 O O . ILE A 1 191 ? 16.576 -8.171 -8.578 1.00 93.81 191 ILE A O 1
ATOM 1464 N N . HIS A 1 192 ? 17.499 -6.152 -8.292 1.00 92.50 192 HIS A N 1
ATOM 1465 C CA . HIS A 1 192 ? 18.233 -6.119 -9.558 1.00 92.50 192 HIS A CA 1
ATOM 1466 C C . HIS A 1 192 ? 19.075 -7.379 -9.847 1.00 92.50 192 HIS A C 1
ATOM 1468 O O . HIS A 1 192 ? 19.009 -7.854 -10.982 1.00 92.50 192 HIS A O 1
ATOM 1474 N N . PRO A 1 193 ? 19.781 -7.997 -8.873 1.00 94.06 193 PRO A N 1
ATOM 1475 C CA . PRO A 1 193 ? 20.505 -9.254 -9.094 1.00 94.06 193 PRO A CA 1
ATOM 1476 C C . PRO A 1 193 ? 19.627 -10.412 -9.591 1.00 94.06 193 PRO A C 1
ATOM 1478 O O . PRO A 1 193 ? 20.128 -11.361 -10.186 1.00 94.06 193 PRO A O 1
ATOM 1481 N N . HIS A 1 194 ? 18.315 -10.336 -9.364 1.00 92.75 194 HIS A N 1
ATOM 1482 C CA . HIS A 1 194 ? 17.339 -11.351 -9.750 1.00 92.75 194 HIS A CA 1
ATOM 1483 C C . HIS A 1 194 ? 16.504 -10.947 -10.974 1.00 92.75 194 HIS A C 1
ATOM 1485 O O . HIS A 1 194 ? 15.602 -11.689 -11.366 1.00 92.75 194 HIS A O 1
ATOM 1491 N N . ALA A 1 195 ? 16.781 -9.797 -11.600 1.00 90.12 195 ALA A N 1
ATOM 1492 C CA . ALA A 1 195 ? 15.944 -9.229 -12.657 1.00 90.12 195 ALA A CA 1
ATOM 1493 C C . ALA A 1 195 ? 15.717 -10.187 -13.839 1.00 90.12 195 ALA A C 1
ATOM 1495 O O . ALA A 1 195 ? 14.589 -10.298 -14.310 1.00 90.12 195 ALA A O 1
ATOM 1496 N N . SER A 1 196 ? 16.742 -10.931 -14.265 1.00 89.38 196 SER A N 1
ATOM 1497 C CA . SER A 1 196 ? 16.637 -11.919 -15.352 1.00 89.38 196 SER A CA 1
ATOM 1498 C C . SER A 1 196 ? 15.692 -13.083 -15.036 1.00 89.38 196 SER A C 1
ATOM 1500 O O . SER A 1 196 ? 15.072 -13.627 -15.940 1.00 89.38 196 SER A O 1
ATOM 1502 N N . ARG A 1 197 ? 15.549 -13.461 -13.759 1.00 91.25 197 ARG A N 1
ATOM 1503 C CA . ARG A 1 197 ? 14.600 -14.500 -13.321 1.00 91.25 197 ARG A CA 1
ATOM 1504 C C . ARG A 1 197 ? 13.179 -13.946 -13.204 1.00 91.25 197 ARG A C 1
ATOM 1506 O O . ARG A 1 197 ? 12.208 -14.649 -13.498 1.00 91.25 197 ARG A O 1
ATOM 1513 N N . LEU A 1 198 ? 13.053 -12.703 -12.741 1.00 92.19 198 LEU A N 1
ATOM 1514 C CA . LEU A 1 198 ? 11.768 -12.076 -12.440 1.00 92.19 198 LEU A CA 1
ATOM 1515 C C . LEU A 1 198 ? 11.051 -11.581 -13.693 1.00 92.19 198 LEU A C 1
ATOM 1517 O O . LEU A 1 198 ? 9.873 -11.885 -13.886 1.00 92.19 198 LEU A O 1
ATOM 1521 N N . ILE A 1 199 ? 11.751 -10.837 -14.544 1.00 92.50 199 ILE A N 1
ATOM 1522 C CA . ILE A 1 199 ? 11.161 -10.194 -15.716 1.00 92.50 199 ILE A CA 1
ATOM 1523 C C . ILE A 1 199 ? 10.791 -11.279 -16.734 1.00 92.50 199 ILE A C 1
ATOM 1525 O O . ILE A 1 199 ? 11.651 -12.071 -17.110 1.00 92.50 199 ILE A O 1
ATOM 1529 N N . PRO A 1 200 ? 9.526 -11.365 -17.177 1.00 92.94 200 PRO A N 1
ATOM 1530 C CA . PRO A 1 200 ? 9.139 -12.386 -18.139 1.00 92.94 200 PRO A CA 1
ATOM 1531 C C . PRO A 1 200 ? 9.807 -12.183 -19.505 1.00 92.94 200 PRO A C 1
ATOM 1533 O O . PRO A 1 200 ? 9.744 -11.091 -20.073 1.00 92.94 200 PRO A O 1
ATOM 1536 N N . ASP A 1 201 ? 10.364 -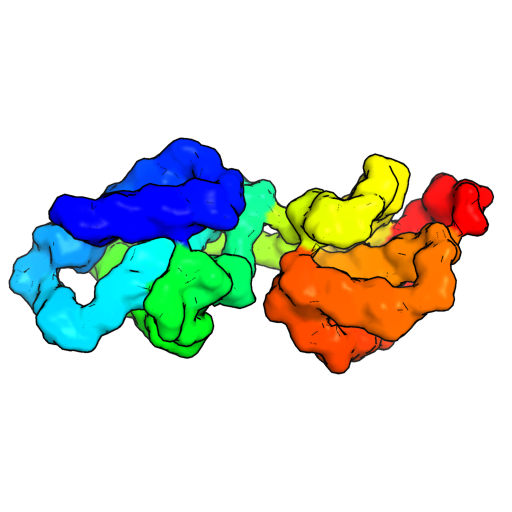13.255 -20.073 1.00 91.50 201 ASP A N 1
ATOM 1537 C CA . ASP A 1 201 ? 11.024 -13.238 -21.388 1.00 91.50 201 ASP A CA 1
ATOM 1538 C C . ASP A 1 201 ? 10.123 -12.702 -22.501 1.00 91.50 201 ASP A C 1
ATOM 1540 O O . ASP A 1 201 ? 10.581 -11.995 -23.398 1.00 91.50 201 ASP A O 1
ATOM 1544 N N . TRP A 1 202 ? 8.830 -13.041 -22.448 1.00 92.50 202 TRP A N 1
ATOM 1545 C CA . TRP A 1 202 ? 7.848 -12.576 -23.424 1.00 92.50 202 TRP A CA 1
ATOM 1546 C C . TRP A 1 202 ? 7.705 -11.055 -23.399 1.00 92.50 202 TRP A C 1
ATOM 1548 O O . TRP A 1 202 ? 7.459 -10.457 -24.440 1.00 92.50 202 TRP A O 1
ATOM 1558 N N . TYR A 1 203 ? 7.887 -10.427 -22.236 1.00 90.31 203 TYR A N 1
ATOM 1559 C CA . TYR A 1 203 ? 7.821 -8.979 -22.102 1.00 90.31 203 TYR A CA 1
ATOM 1560 C C . TYR A 1 203 ? 9.131 -8.337 -22.539 1.00 90.31 203 TYR A C 1
ATOM 1562 O O . TYR A 1 203 ? 9.114 -7.431 -23.361 1.00 90.31 203 TYR A O 1
ATOM 1570 N N . ALA A 1 204 ? 10.263 -8.856 -22.053 1.00 86.94 204 ALA A N 1
ATOM 1571 C CA . ALA A 1 204 ? 11.593 -8.325 -22.346 1.00 86.94 204 ALA A CA 1
ATOM 1572 C C . ALA A 1 204 ? 11.935 -8.316 -23.846 1.00 86.94 204 ALA A C 1
ATOM 1574 O O . ALA A 1 204 ? 12.695 -7.465 -24.288 1.00 86.94 204 ALA A O 1
ATOM 1575 N N . LYS A 1 205 ? 11.377 -9.248 -24.629 1.00 81.50 205 LYS A N 1
ATOM 1576 C CA . LYS A 1 205 ? 11.562 -9.315 -26.089 1.00 81.50 205 LYS A CA 1
ATOM 1577 C C . LYS A 1 205 ? 10.619 -8.401 -26.883 1.00 81.50 205 LYS A C 1
ATOM 1579 O O . LYS A 1 205 ? 10.857 -8.197 -28.068 1.00 81.50 205 LYS A O 1
ATOM 1584 N N . CYS A 1 206 ? 9.537 -7.909 -26.274 1.00 68.75 206 CYS A N 1
ATOM 1585 C CA . CYS A 1 206 ? 8.525 -7.093 -26.955 1.00 68.75 206 CYS A CA 1
ATOM 1586 C C . CYS A 1 206 ? 8.804 -5.581 -26.904 1.00 68.75 206 CYS A C 1
ATOM 1588 O O . CYS A 1 206 ? 8.095 -4.832 -27.575 1.00 68.75 206 CYS A O 1
ATOM 1590 N N . VAL A 1 207 ? 9.778 -5.129 -26.106 1.00 65.50 207 VAL A N 1
ATOM 1591 C CA . VAL A 1 207 ? 10.068 -3.706 -25.839 1.00 65.50 207 VAL A CA 1
ATOM 1592 C C . VAL A 1 207 ? 11.448 -3.278 -26.318 1.00 65.50 207 VAL A C 1
ATOM 1594 O O . VAL A 1 207 ? 12.393 -4.086 -26.238 1.00 65.50 207 VAL A O 1
#

pLDDT: mean 86.63, std 11.27, range [49.22, 96.94]

InterPro domains:
  IPR000812 Transcription factor TFIIB [PR00685] (50-69)
  IPR000812 Transcription factor TFIIB [PR00685] (112-130)
  IPR000812 Transcription factor TFIIB [PR00685] (144-160)
  IPR000812 Transcription factor TFIIB [PTHR11618] (4-203)
  IPR013150 Transcription factor TFIIB, cyclin-like domain [PF00382] (5-87)
  IPR013150 Transcription factor TFIIB, cyclin-like domain [PF00382] (103-191)
  IPR036915 Cyclin-like superfamily [SSF47954] (5-94)
  IPR036915 Cyclin-like superfamily [SSF47954] (108-204)

Radius of gyration: 18.86 Å; chains: 1; bounding box: 45×32×56 Å

Foldseek 3Di:
DVLLVLLVQLCVVLVHDPQLSVQLVVLCCVQPVVDPPDPCPPQDSLLLSLLSSQLSQQLDDLQSHDDLLSSCVSSVNDDSVSNVVNNVVSQVSCCVPVVDRRPRDARALLSQQVQLCVQLPHDPLLSVQLNQLSVLCVPPPQPADSLLLSLLSSLVSVVLVCPPDSPVSLVSSCVSSVHDSVSNVVSNVSCVVCCVVRGDPVSNVVD

Secondary structure (DSSP, 8-state):
-HHHHHHHHHHHHTT--HHHHHHHHHHHIIIIIS-TT---TTS-HHHHHHHHHHHHHHHS-GGG---HHHHHHHSTT--HHHHHHHHHHHHHHHHHHH------PPPPSHHHHHHHHHHTT--HHHHHHHHHHHHHHTTS---S-HHHHHHHHHHHHHHHTT-S-HHHHHHHHHHHHT--HHHHHHHHHHHGGGHHHHS-HHHHTT-

Sequence (207 aa):
MLMFKTIATMAERLNLVTHIKDRASEIYKKVVVGDQKSTIRGRNRDAVSAACLFIACQENSSRDRRTLKEISTVANGATKKSIGHEIAKIENQMKAELGVGLEKEVAHAGNYVTRFCHKIGMTMQAIKATQEAVQKSEELDIRRNPASVAAAVMFMIARLSKIDDEKKLLGDISLAAGVAENTIRNACKDIHPHASRLIPDWYAKCV

Organism: Thalictrum thalictroides (NCBI:txid46969)